Protein AF-A0AAD5Y141-F1 (afdb_monomer_lite)

Foldseek 3Di:
DKDKDKFWPPVCLVVVVQVVCVVVQKFWDDKDWDDPVVPPPDDQDAPVVRHHPPPVVVCVVPVDDTIMIMTMIDGDDPDDDDQPPRSVVVVVVSVVSNVVVVVVLVVVVVPPPPVDDDDQDWDAAPPARDTDNDPVRNVVCCCCCPVVVVVHPPDHPPQDQPDAAPVDRDTHSDPVVSVLCCLQQVDQDDPVVCPPDPPPDDPVVNPPRHPDDPPDDDDDDDDPDPPPQFDWDQQPPPRDTWGPDPCGNVVVVVLVDFQPPDFDAAPQDRPDTDRHPVVNVSVNSVSVVVVVVVVD

Structure (mmCIF, N/CA/C/O backbone):
data_AF-A0AAD5Y141-F1
#
_entry.id   AF-A0AAD5Y141-F1
#
loop_
_atom_site.group_PDB
_atom_site.id
_atom_site.type_symbol
_atom_site.label_atom_id
_atom_site.label_alt_id
_atom_site.label_comp_id
_atom_site.label_asym_id
_atom_site.label_entity_id
_atom_site.label_seq_id
_atom_site.pdbx_PDB_ins_code
_atom_site.Cartn_x
_atom_site.Cartn_y
_atom_site.Cartn_z
_atom_site.occupancy
_atom_site.B_iso_or_equiv
_atom_site.auth_seq_id
_atom_site.auth_comp_id
_atom_site.auth_asym_id
_atom_site.auth_atom_id
_atom_site.pdbx_PDB_model_num
ATOM 1 N N . MET A 1 1 ? -28.742 1.846 21.677 1.00 82.69 1 MET A N 1
ATOM 2 C CA . MET A 1 1 ? -28.894 1.318 20.292 1.00 82.69 1 MET A CA 1
ATOM 3 C C . MET A 1 1 ? -27.818 0.273 20.104 1.00 82.69 1 MET A C 1
ATOM 5 O O . MET A 1 1 ? -26.646 0.624 20.170 1.00 82.69 1 MET A O 1
ATOM 9 N N . ASN A 1 2 ? -28.201 -0.984 19.881 1.00 90.00 2 ASN A N 1
ATOM 10 C CA . ASN A 1 2 ? -27.226 -2.067 19.793 1.00 90.00 2 ASN A CA 1
ATOM 11 C C . ASN A 1 2 ? -26.528 -2.071 18.430 1.00 90.00 2 ASN A C 1
ATOM 13 O O . ASN A 1 2 ? -27.189 -2.075 17.391 1.00 90.00 2 ASN A O 1
ATOM 17 N N . LYS A 1 3 ? -25.194 -2.109 18.436 1.00 92.75 3 LYS A N 1
ATOM 18 C CA . LYS A 1 3 ? -24.380 -2.328 17.236 1.00 92.75 3 LYS A CA 1
ATOM 19 C C . LYS A 1 3 ? -23.761 -3.719 17.273 1.00 92.75 3 LYS A C 1
ATOM 21 O O . LYS A 1 3 ? -23.258 -4.153 18.306 1.00 92.75 3 LYS A O 1
ATOM 26 N N . LEU A 1 4 ? -23.796 -4.409 16.139 1.00 93.25 4 LEU A N 1
ATOM 27 C CA . LEU A 1 4 ? -23.160 -5.711 15.951 1.00 93.25 4 LEU A CA 1
ATOM 28 C C . LEU A 1 4 ? -21.950 -5.556 15.039 1.00 93.25 4 LEU A C 1
ATOM 30 O O . LEU A 1 4 ? -22.010 -4.843 14.038 1.00 93.25 4 LEU A O 1
ATOM 34 N N . MET A 1 5 ? -20.865 -6.245 15.373 1.00 91.94 5 MET A N 1
ATOM 35 C CA . MET A 1 5 ? -19.663 -6.279 14.554 1.00 91.94 5 MET A CA 1
ATOM 36 C C . MET A 1 5 ? -19.094 -7.694 14.483 1.00 91.94 5 MET A C 1
ATOM 38 O O . MET A 1 5 ? -18.926 -8.358 15.502 1.00 91.94 5 MET A O 1
ATOM 42 N N . PHE A 1 6 ? -18.773 -8.135 13.269 1.00 91.81 6 PHE A N 1
ATOM 43 C CA . PHE A 1 6 ? -18.259 -9.470 12.969 1.00 91.81 6 PHE A CA 1
ATOM 44 C C . PHE A 1 6 ? -16.800 -9.350 12.546 1.00 91.81 6 PHE A C 1
ATOM 46 O O . PHE A 1 6 ? -16.497 -8.626 11.598 1.00 91.81 6 PHE A O 1
ATOM 53 N N . LEU A 1 7 ? -15.892 -10.035 13.240 1.00 89.06 7 LEU A N 1
ATOM 54 C CA . LEU A 1 7 ? -14.454 -9.935 12.984 1.00 89.06 7 LEU A CA 1
ATOM 55 C C . LEU A 1 7 ? -13.798 -11.306 12.964 1.00 89.06 7 LEU A C 1
ATOM 57 O O . LEU A 1 7 ? -14.179 -12.201 13.708 1.00 89.06 7 LEU A O 1
ATOM 61 N N . VAL A 1 8 ? -12.762 -11.470 12.145 1.00 88.06 8 VAL A N 1
ATOM 62 C CA . VAL A 1 8 ? -11.900 -12.655 12.229 1.00 88.06 8 VAL A CA 1
ATOM 63 C C . VAL A 1 8 ? -11.089 -12.582 13.527 1.00 88.06 8 VAL A C 1
ATOM 65 O O . VAL A 1 8 ? -10.668 -11.495 13.941 1.00 88.06 8 VAL A O 1
ATOM 68 N N . LYS A 1 9 ? -10.865 -13.723 14.190 1.00 86.62 9 LYS A N 1
ATOM 69 C CA . LYS A 1 9 ? -10.047 -13.799 15.409 1.00 86.62 9 LYS A CA 1
ATOM 70 C C . LYS A 1 9 ? -8.694 -13.097 15.200 1.00 86.62 9 LYS A C 1
ATOM 72 O O . LYS A 1 9 ? -8.082 -13.204 14.139 1.00 86.62 9 LYS A O 1
ATOM 77 N N . GLY A 1 10 ? -8.272 -12.298 16.181 1.00 84.94 10 GLY A N 1
ATOM 78 C CA . GLY A 1 10 ? -7.092 -11.427 16.104 1.00 84.94 10 GLY A CA 1
ATOM 79 C C . GLY A 1 10 ? -7.305 -10.049 15.452 1.00 84.94 10 GLY A C 1
ATOM 80 O O . GLY A 1 10 ? -6.589 -9.110 15.799 1.00 84.94 10 GLY A O 1
ATOM 81 N N . GLN A 1 11 ? -8.302 -9.850 14.574 1.00 86.62 11 GLN A N 1
ATOM 82 C CA . GLN A 1 11 ? -8.575 -8.510 14.012 1.00 86.62 11 GLN A CA 1
ATOM 83 C C . GLN A 1 11 ? -9.056 -7.527 15.077 1.00 86.62 11 GLN A C 1
ATOM 85 O O . GLN A 1 11 ? -8.674 -6.362 15.051 1.00 86.62 11 GLN A O 1
ATOM 90 N N . HIS A 1 12 ? -9.857 -7.999 16.031 1.00 89.69 12 HIS A N 1
ATOM 91 C CA . HIS A 1 12 ? -10.357 -7.175 17.127 1.00 89.69 12 HIS A CA 1
ATOM 92 C C . HIS A 1 12 ? -9.228 -6.631 18.016 1.00 89.69 12 HIS A C 1
ATOM 94 O O . HIS A 1 12 ? -9.298 -5.479 18.439 1.00 89.69 12 HIS A O 1
ATOM 100 N N . VAL A 1 13 ? -8.162 -7.417 18.223 1.00 88.88 13 VAL A N 1
ATOM 101 C CA . VAL A 1 13 ? -6.934 -6.969 18.895 1.00 88.88 13 VAL A CA 1
ATOM 102 C C . VAL A 1 13 ? -6.184 -5.969 18.018 1.00 88.88 13 VAL A C 1
ATOM 104 O O . VAL A 1 13 ? -5.833 -4.885 18.474 1.00 88.88 13 VAL A O 1
ATOM 107 N N . ARG A 1 14 ? -5.972 -6.305 16.737 1.00 82.75 14 ARG A N 1
ATOM 108 C CA . ARG A 1 14 ? -5.228 -5.464 15.785 1.00 82.75 14 ARG A CA 1
ATOM 109 C C . ARG A 1 14 ? -5.855 -4.080 15.597 1.00 82.75 14 ARG A C 1
ATOM 111 O O . ARG A 1 14 ? -5.132 -3.111 15.393 1.00 82.75 14 ARG A O 1
ATOM 118 N N . TRP A 1 15 ? -7.180 -3.998 15.601 1.00 87.44 15 TRP A N 1
ATOM 119 C CA . TRP A 1 15 ? -7.927 -2.749 15.424 1.00 87.44 15 TRP A CA 1
ATOM 120 C C . TRP A 1 15 ? -8.310 -2.083 16.743 1.00 87.44 15 TRP A C 1
ATOM 122 O O . TRP A 1 15 ? -8.951 -1.037 16.726 1.00 87.44 15 TRP A O 1
ATOM 132 N N . ASP A 1 16 ? -7.911 -2.677 17.868 1.00 91.56 16 ASP A N 1
ATOM 133 C CA . ASP A 1 16 ? -8.193 -2.183 19.212 1.00 91.56 16 ASP A CA 1
ATOM 134 C C . ASP A 1 16 ? -9.679 -1.855 19.434 1.00 91.56 16 ASP A C 1
ATOM 136 O O . ASP A 1 16 ? -10.072 -0.806 19.945 1.00 91.56 16 ASP A O 1
ATOM 140 N N . VAL A 1 17 ? -10.523 -2.776 18.977 1.00 91.56 17 VAL A N 1
ATOM 141 C CA . VAL A 1 17 ? -11.967 -2.588 18.808 1.00 91.56 17 VAL A CA 1
ATOM 142 C C . VAL A 1 17 ? -12.667 -2.159 20.086 1.00 91.56 17 VAL A C 1
ATOM 144 O O . VAL A 1 17 ? -13.560 -1.318 20.042 1.00 91.56 17 VAL A O 1
ATOM 147 N N . ILE A 1 18 ? -12.265 -2.733 21.218 1.00 92.50 18 ILE A N 1
ATOM 148 C CA . ILE A 1 18 ? -12.886 -2.439 22.506 1.00 92.50 18 ILE A CA 1
ATOM 149 C C . ILE A 1 18 ? -12.599 -0.994 22.905 1.00 92.50 18 ILE A C 1
ATOM 151 O O . ILE A 1 18 ? -13.530 -0.246 23.179 1.00 92.50 18 ILE A O 1
ATOM 155 N N . ASN A 1 19 ? -11.337 -0.566 22.856 1.00 89.44 19 ASN A N 1
ATOM 156 C CA . ASN A 1 19 ? -10.972 0.804 23.206 1.00 89.44 19 ASN A CA 1
ATOM 157 C C . ASN A 1 19 ? -11.543 1.817 22.208 1.00 89.44 19 ASN A C 1
ATOM 159 O O . ASN A 1 19 ? -11.974 2.890 22.618 1.00 89.44 19 ASN A O 1
ATOM 163 N N . GLN A 1 20 ? -11.584 1.487 20.913 1.00 91.38 20 GLN A N 1
ATOM 164 C CA . GLN A 1 20 ? -12.244 2.325 19.909 1.00 91.38 20 GLN A CA 1
ATOM 165 C C . GLN A 1 20 ? -13.745 2.449 20.180 1.00 91.38 20 GLN A C 1
ATOM 167 O O . GLN A 1 20 ? -14.281 3.551 20.116 1.00 91.38 20 GLN A O 1
ATOM 172 N N . GLY A 1 21 ? -14.419 1.353 20.538 1.00 92.06 21 GLY A N 1
ATOM 173 C CA . GLY A 1 21 ? -15.814 1.379 20.970 1.00 92.06 21 GLY A CA 1
ATOM 174 C C . GLY A 1 21 ? -16.009 2.312 22.163 1.00 92.06 21 GLY A C 1
ATOM 175 O O . GLY A 1 21 ? -16.798 3.249 22.080 1.00 92.06 21 GLY A O 1
ATOM 176 N N . LEU A 1 22 ? -15.217 2.132 23.223 1.00 90.56 22 LEU A N 1
ATOM 177 C CA . LEU A 1 22 ? -15.308 2.945 24.440 1.00 90.56 22 LEU A CA 1
ATOM 178 C C . LEU A 1 22 ? -15.075 4.436 24.170 1.00 90.56 22 LEU A C 1
ATOM 180 O O . LEU A 1 22 ? -15.836 5.261 24.663 1.00 90.56 22 LEU A O 1
ATOM 184 N N . LYS A 1 23 ? -14.093 4.784 23.327 1.00 89.69 23 LYS A N 1
ATOM 185 C CA . LYS A 1 23 ? -13.843 6.170 22.886 1.00 89.69 23 LYS A CA 1
ATOM 186 C C . LYS A 1 23 ? -15.029 6.799 22.153 1.00 89.69 23 LYS A C 1
ATOM 188 O O . LYS A 1 23 ? -15.157 8.016 22.144 1.00 89.69 23 LYS A O 1
ATOM 193 N N . ASN A 1 24 ? -15.875 5.979 21.535 1.00 92.25 24 ASN A N 1
ATOM 194 C CA . ASN A 1 24 ? -17.070 6.402 20.812 1.00 92.25 24 ASN A CA 1
ATOM 195 C C . ASN A 1 24 ? -18.358 6.155 21.618 1.00 92.25 24 ASN A C 1
ATOM 197 O O . ASN A 1 24 ? -19.432 6.053 21.025 1.00 92.25 24 ASN A O 1
ATOM 201 N N . ASN A 1 25 ? -18.264 6.039 22.949 1.00 93.69 25 ASN A N 1
ATOM 202 C CA . ASN A 1 25 ? -19.401 5.802 23.843 1.00 93.69 25 ASN A CA 1
ATOM 203 C C . ASN A 1 25 ? -20.154 4.487 23.556 1.00 93.69 25 ASN A C 1
ATOM 205 O O . ASN A 1 25 ? -21.369 4.390 23.721 1.00 93.69 25 ASN A O 1
ATOM 209 N N . PHE A 1 26 ? -19.425 3.453 23.125 1.00 94.50 26 PHE A N 1
ATOM 210 C CA . PHE A 1 26 ? -19.935 2.099 22.921 1.00 94.50 26 PHE A CA 1
ATOM 211 C C . PHE A 1 26 ? -19.290 1.114 23.901 1.00 94.50 26 PHE A C 1
ATOM 213 O O . PHE A 1 26 ? -18.085 0.866 23.848 1.00 94.50 26 PHE A O 1
ATOM 220 N N . LYS A 1 27 ? -20.093 0.501 24.775 1.00 93.19 27 LYS A N 1
ATOM 221 C CA . LYS A 1 27 ? -19.650 -0.542 25.710 1.00 93.19 27 LYS A CA 1
ATOM 222 C C . LYS A 1 27 ? -19.885 -1.930 25.109 1.00 93.19 27 LYS A C 1
ATOM 224 O O . LYS A 1 27 ? -20.984 -2.185 24.616 1.00 93.19 27 LYS A O 1
ATOM 229 N N . PRO A 1 28 ? -18.900 -2.842 25.119 1.00 93.12 28 PRO A N 1
ATOM 230 C CA . PRO A 1 28 ? -19.126 -4.208 24.667 1.00 93.12 28 PRO A CA 1
ATOM 231 C C . PRO A 1 28 ? -20.012 -4.941 25.684 1.00 93.12 28 PRO A C 1
ATOM 233 O O . PRO A 1 28 ? -19.750 -4.903 26.882 1.00 93.12 28 PRO A O 1
ATOM 236 N N . ILE A 1 29 ? -21.062 -5.596 25.201 1.00 92.31 29 ILE A N 1
ATOM 237 C CA . ILE A 1 29 ? -21.989 -6.404 26.002 1.00 92.31 29 ILE A CA 1
ATOM 238 C C . ILE A 1 29 ? -21.666 -7.888 25.845 1.00 92.31 29 ILE A C 1
ATOM 240 O O . ILE A 1 29 ? -21.776 -8.648 26.793 1.00 92.31 29 ILE A O 1
ATOM 244 N N . ILE A 1 30 ? -21.330 -8.323 24.628 1.00 90.25 30 ILE A N 1
ATOM 245 C CA . ILE A 1 30 ? -21.180 -9.743 24.291 1.00 90.25 30 ILE A CA 1
ATOM 246 C C . ILE A 1 30 ? -19.990 -9.909 23.356 1.00 90.25 30 ILE A C 1
ATOM 248 O O . ILE A 1 30 ? -19.814 -9.115 22.425 1.00 90.25 30 ILE A O 1
ATOM 252 N N . MET A 1 31 ? -19.213 -10.962 23.599 1.00 90.75 31 MET A N 1
ATOM 253 C CA . MET A 1 31 ? -18.177 -11.465 22.707 1.00 90.75 31 MET A CA 1
ATOM 254 C C . MET A 1 31 ? -18.318 -12.984 22.609 1.00 90.75 31 MET A C 1
ATOM 256 O O . MET A 1 31 ? -17.997 -13.709 23.547 1.00 90.75 31 MET A O 1
ATOM 260 N N . GLU A 1 32 ? -18.801 -13.458 21.467 1.00 94.50 32 GLU A N 1
ATOM 261 C CA . GLU A 1 32 ? -19.087 -14.875 21.228 1.00 94.50 32 GLU A CA 1
ATOM 262 C C . GLU A 1 32 ? -18.439 -15.347 19.929 1.00 94.50 32 GLU A C 1
ATOM 264 O O . GLU A 1 32 ? -18.164 -14.553 19.025 1.00 94.50 32 GLU A O 1
ATOM 269 N N . ASN A 1 33 ? -18.218 -16.656 19.807 1.00 92.81 33 ASN A N 1
ATOM 270 C CA . ASN A 1 33 ? -17.849 -17.242 18.524 1.00 92.81 33 ASN A CA 1
ATOM 271 C C . ASN A 1 33 ? -19.012 -17.088 17.539 1.00 92.81 33 ASN A C 1
ATOM 273 O O . ASN A 1 33 ? -20.163 -17.380 17.857 1.00 92.81 33 ASN A O 1
ATOM 277 N N . PHE A 1 34 ? -18.703 -16.649 16.323 1.00 91.88 34 PHE A N 1
ATOM 278 C CA . PHE A 1 34 ? -19.682 -16.573 15.252 1.00 91.88 34 PHE A CA 1
ATOM 279 C C . PHE A 1 34 ? -20.127 -17.984 14.863 1.00 91.88 34 PHE A C 1
ATOM 281 O O . PHE A 1 34 ? -19.322 -18.785 14.385 1.00 91.88 34 PHE A O 1
ATOM 288 N N . MET A 1 35 ? -21.416 -18.263 15.047 1.00 89.81 35 MET A N 1
ATOM 289 C CA . MET A 1 35 ? -22.052 -19.493 14.592 1.00 89.81 35 MET A CA 1
ATOM 290 C C . MET A 1 35 ? -23.061 -19.152 13.497 1.00 89.81 35 MET A C 1
ATOM 292 O O . MET A 1 35 ? -24.016 -18.417 13.731 1.00 89.81 35 MET A O 1
ATOM 296 N N . GLU A 1 36 ? -22.832 -19.668 12.289 1.00 87.44 36 GLU A N 1
ATOM 297 C CA . GLU A 1 36 ? -23.610 -19.336 11.085 1.00 87.44 36 GLU A CA 1
ATOM 298 C C . GLU A 1 36 ? -25.108 -19.654 11.242 1.00 87.44 36 GLU A C 1
ATOM 300 O O . GLU A 1 36 ? -25.960 -18.906 10.770 1.00 87.44 36 GLU A O 1
ATOM 305 N N . ASN A 1 37 ? -25.439 -20.702 12.000 1.00 89.81 37 ASN A N 1
ATOM 306 C CA . ASN A 1 37 ? -26.817 -21.096 12.301 1.00 89.81 37 ASN A CA 1
ATOM 307 C C . ASN A 1 37 ? -27.592 -20.082 13.165 1.00 89.81 37 ASN A C 1
ATOM 309 O O . ASN A 1 37 ? -28.819 -20.105 13.147 1.00 89.81 37 ASN A O 1
ATOM 313 N N . LEU A 1 38 ? -26.911 -19.200 13.908 1.00 89.56 38 LEU A N 1
ATOM 314 C CA . LEU A 1 38 ? -27.555 -18.159 14.719 1.00 89.56 38 LEU A CA 1
ATOM 315 C C . LEU A 1 38 ? -27.902 -16.896 13.917 1.00 89.56 38 LEU A C 1
ATOM 317 O O . LEU A 1 38 ? -28.592 -16.019 14.434 1.00 89.56 38 LEU A O 1
ATOM 321 N N . TYR A 1 39 ? -27.443 -16.794 12.667 1.00 86.75 39 TYR A N 1
ATOM 322 C CA . TYR A 1 39 ? -27.632 -15.618 11.819 1.00 86.75 39 TYR A CA 1
ATOM 323 C C . TYR A 1 39 ? -28.226 -16.026 10.460 1.00 86.75 39 TYR A C 1
ATOM 325 O O . TYR A 1 39 ? -27.544 -15.937 9.435 1.00 86.75 39 TYR A O 1
ATOM 333 N N . PRO A 1 40 ? -29.494 -16.487 10.424 1.00 87.44 40 PRO A N 1
ATOM 334 C CA . PRO A 1 40 ? -30.139 -16.896 9.181 1.00 87.44 40 PRO A CA 1
ATOM 335 C C . PRO A 1 40 ? -30.180 -15.727 8.187 1.00 87.44 40 PRO A C 1
ATOM 337 O O . PRO A 1 40 ? -30.582 -14.617 8.528 1.00 87.44 40 PRO A O 1
ATOM 340 N N . GLY A 1 41 ? -29.736 -15.978 6.954 1.00 84.12 41 GLY A N 1
ATOM 341 C CA . GLY A 1 41 ? -29.619 -14.956 5.907 1.00 84.12 41 GLY A CA 1
ATOM 342 C C . GLY A 1 41 ? -28.306 -14.164 5.922 1.00 84.12 41 GLY A C 1
ATOM 343 O O . GLY A 1 41 ? -28.095 -13.334 5.040 1.00 84.12 41 GLY A O 1
ATOM 344 N N . TYR A 1 42 ? -27.397 -14.418 6.872 1.00 80.44 42 TYR A N 1
ATOM 345 C CA . TYR A 1 42 ? -26.038 -13.891 6.782 1.00 80.44 42 TYR A CA 1
ATOM 346 C C . TYR A 1 42 ? -25.285 -14.576 5.639 1.00 80.44 42 TYR A C 1
ATOM 348 O O . TYR A 1 42 ? -24.775 -15.686 5.769 1.00 80.44 42 TYR A O 1
ATOM 356 N N . GLU A 1 43 ? -25.188 -13.893 4.503 1.00 70.88 43 GLU A N 1
ATOM 357 C CA . GLU A 1 43 ? -24.312 -14.312 3.418 1.00 70.88 43 GLU A CA 1
ATOM 358 C C . GLU A 1 43 ? -22.899 -13.791 3.679 1.00 70.88 43 GLU A C 1
ATOM 360 O O . GLU A 1 43 ? -22.654 -12.581 3.705 1.00 70.88 43 GLU A O 1
ATOM 365 N N . VAL A 1 44 ? -21.934 -14.703 3.841 1.00 69.19 44 VAL A N 1
ATOM 366 C CA . VAL A 1 44 ? -20.514 -14.333 3.892 1.00 69.19 44 VAL A CA 1
ATOM 367 C C . VAL A 1 44 ? -20.178 -13.610 2.592 1.00 69.19 44 VAL A C 1
ATOM 369 O O . VAL A 1 44 ? -20.037 -14.249 1.546 1.00 69.19 44 VAL A O 1
ATOM 372 N N . LYS A 1 45 ? -20.056 -12.277 2.662 1.00 59.88 45 LYS A N 1
ATOM 373 C CA . LYS A 1 45 ? -19.784 -11.422 1.505 1.00 59.88 45 LYS A CA 1
ATOM 374 C C . LYS A 1 45 ? -18.546 -11.956 0.795 1.00 59.88 45 LYS A C 1
ATOM 376 O O . LYS A 1 45 ? -17.425 -11.895 1.304 1.00 59.88 45 LYS A O 1
ATOM 381 N N . ARG A 1 46 ? -18.765 -12.551 -0.372 1.00 51.00 46 ARG A N 1
ATOM 382 C CA . ARG A 1 46 ? -17.696 -13.097 -1.197 1.00 51.00 46 ARG A CA 1
ATOM 383 C C . ARG A 1 46 ? -17.000 -11.932 -1.892 1.00 51.00 46 ARG A C 1
ATOM 385 O O . ARG A 1 46 ? -17.602 -10.883 -2.121 1.00 51.00 46 ARG A O 1
ATOM 392 N N . ASN A 1 47 ? -15.723 -12.086 -2.225 1.00 54.19 47 ASN A N 1
ATOM 393 C CA . ASN A 1 47 ? -15.081 -11.108 -3.102 1.00 54.19 47 ASN A CA 1
ATOM 394 C C . ASN A 1 47 ? -15.837 -11.027 -4.449 1.00 54.19 47 ASN A C 1
ATOM 396 O O . ASN A 1 47 ? -16.664 -11.888 -4.751 1.00 54.19 47 ASN A O 1
ATOM 400 N N . LYS A 1 48 ? -15.526 -10.029 -5.290 1.00 47.59 48 LYS A N 1
ATOM 401 C CA . LYS A 1 48 ? -16.127 -9.835 -6.633 1.00 47.59 48 LYS A CA 1
ATOM 402 C C . LYS A 1 48 ? -16.163 -11.113 -7.503 1.00 47.59 48 LYS A C 1
ATOM 404 O O . LYS A 1 48 ? -16.929 -11.182 -8.453 1.00 47.59 48 LYS A O 1
ATOM 409 N N . TYR A 1 49 ? -15.359 -12.124 -7.169 1.00 59.34 49 TYR A N 1
ATOM 410 C CA . TYR A 1 49 ? -15.242 -13.403 -7.868 1.00 59.34 49 TYR A CA 1
ATOM 411 C C . TYR A 1 49 ? -15.928 -14.581 -7.156 1.00 59.34 49 TYR A C 1
ATOM 413 O O . TYR A 1 49 ? -15.620 -15.732 -7.459 1.00 59.34 49 TYR A O 1
ATOM 421 N N . GLY A 1 50 ? -16.803 -14.339 -6.175 1.00 49.09 50 GLY A N 1
ATOM 422 C CA . GLY A 1 50 ? -17.541 -15.413 -5.509 1.00 49.09 50 GLY A CA 1
ATOM 423 C C . GLY A 1 50 ? -16.660 -16.350 -4.674 1.00 49.09 50 GLY A C 1
ATOM 424 O O . GLY A 1 50 ? -17.068 -17.477 -4.380 1.00 49.09 50 GLY A O 1
ATOM 425 N N . ARG A 1 51 ? -15.459 -15.915 -4.267 1.00 56.41 51 ARG A N 1
ATOM 426 C CA . ARG A 1 51 ? -14.608 -16.655 -3.326 1.00 56.41 51 ARG A CA 1
ATOM 427 C C . ARG A 1 51 ? -14.796 -16.096 -1.919 1.00 56.41 51 ARG A C 1
ATOM 429 O O . ARG A 1 51 ? -14.799 -14.882 -1.715 1.00 56.41 51 ARG A O 1
ATOM 436 N N . SER A 1 52 ? -14.986 -17.004 -0.966 1.00 56.22 52 SER A N 1
ATOM 437 C CA . SER A 1 52 ? -15.080 -16.694 0.461 1.00 56.22 52 SER A CA 1
ATOM 438 C C . SER A 1 52 ? -13.855 -15.897 0.933 1.00 56.22 52 SER A C 1
ATOM 440 O O . SER A 1 52 ? -12.743 -16.117 0.448 1.00 56.22 52 SER A O 1
ATOM 442 N N . PHE A 1 53 ? -14.045 -15.010 1.916 1.00 53.69 53 PHE A N 1
ATOM 443 C CA . PHE A 1 53 ? -12.954 -14.352 2.653 1.00 53.69 53 PHE A CA 1
ATOM 444 C C . PHE A 1 53 ? -12.024 -15.343 3.373 1.00 53.69 53 PHE A C 1
ATOM 446 O O . PHE A 1 53 ? -10.939 -14.958 3.810 1.00 53.69 53 PHE A O 1
ATOM 453 N N . LYS A 1 54 ? -12.399 -16.630 3.433 1.00 57.97 54 LYS A N 1
ATOM 454 C CA . LYS A 1 54 ? -11.495 -17.749 3.712 1.00 57.97 54 LYS A CA 1
ATOM 455 C C . LYS A 1 54 ? -10.488 -17.899 2.562 1.00 57.97 54 LYS A C 1
ATOM 457 O O . LYS A 1 54 ? -10.571 -18.793 1.723 1.00 57.97 54 LYS A O 1
ATOM 462 N N . ASN A 1 55 ? -9.553 -16.956 2.491 1.00 57.12 55 ASN A N 1
ATOM 463 C CA . ASN A 1 55 ? -8.464 -16.937 1.531 1.00 57.12 55 ASN A CA 1
ATOM 464 C C . ASN A 1 55 ? -7.637 -18.217 1.709 1.00 57.12 55 ASN A C 1
ATOM 466 O O . ASN A 1 55 ? -7.065 -18.448 2.773 1.00 57.12 55 ASN A O 1
ATOM 470 N N . THR A 1 56 ? -7.547 -19.039 0.666 1.00 57.62 56 THR A N 1
ATOM 471 C CA . THR A 1 56 ? -6.732 -20.262 0.660 1.00 57.62 56 THR A CA 1
ATOM 472 C C . THR A 1 56 ? -5.268 -19.984 0.995 1.00 57.62 56 THR A C 1
ATOM 474 O O . THR A 1 56 ? -4.612 -20.843 1.569 1.00 57.62 56 THR A O 1
ATOM 477 N N . SER A 1 57 ? -4.751 -18.784 0.707 1.00 57.88 57 SER A N 1
ATOM 478 C CA . SER A 1 57 ? -3.411 -18.372 1.140 1.00 57.88 57 SER A CA 1
ATOM 479 C C . SER A 1 57 ? -3.317 -18.174 2.653 1.00 57.88 57 SER A C 1
ATOM 481 O O . SER A 1 57 ? -2.291 -18.491 3.243 1.00 57.88 57 SER A O 1
ATOM 483 N N . THR A 1 58 ? -4.372 -17.658 3.286 1.00 57.56 58 THR A N 1
ATOM 484 C CA . THR A 1 58 ? -4.418 -17.462 4.739 1.00 57.56 58 THR A CA 1
ATOM 485 C C . THR A 1 58 ? -4.615 -18.797 5.450 1.00 57.56 58 THR A C 1
ATOM 487 O O . THR A 1 58 ? -3.938 -19.035 6.438 1.00 57.56 58 THR A O 1
ATOM 490 N N . ILE A 1 59 ? -5.426 -19.703 4.889 1.00 61.22 59 ILE A N 1
ATOM 491 C CA . ILE A 1 59 ? -5.564 -21.091 5.369 1.00 61.22 59 ILE A CA 1
ATOM 492 C C . ILE A 1 59 ? -4.245 -21.868 5.230 1.00 61.22 59 ILE A C 1
ATOM 494 O O . ILE A 1 59 ? -3.889 -22.649 6.098 1.00 61.22 59 ILE A O 1
ATOM 498 N N . LYS A 1 60 ? -3.483 -21.662 4.147 1.00 66.00 60 LYS A N 1
ATOM 499 C CA . LYS A 1 60 ? -2.176 -22.323 3.984 1.00 66.00 60 LYS A CA 1
ATOM 500 C C . LYS A 1 60 ? -1.140 -21.844 5.002 1.00 66.00 60 LYS A C 1
ATOM 502 O O . LYS A 1 60 ? -0.317 -22.639 5.438 1.00 66.00 60 LYS A O 1
ATOM 507 N N . ASN A 1 61 ? -1.175 -20.561 5.360 1.00 57.97 61 ASN A N 1
ATOM 508 C CA . ASN A 1 61 ? -0.206 -19.973 6.286 1.00 57.97 61 ASN A CA 1
ATOM 509 C C . ASN A 1 61 ? -0.609 -20.153 7.756 1.00 57.97 61 ASN A C 1
ATOM 511 O O . ASN A 1 61 ? 0.256 -20.283 8.616 1.00 57.97 61 ASN A O 1
ATOM 515 N N . HIS A 1 62 ? -1.908 -20.175 8.049 1.00 64.12 62 HIS A N 1
ATOM 516 C CA . HIS A 1 62 ? -2.441 -20.486 9.365 1.00 64.12 62 HIS A CA 1
ATOM 517 C C . HIS A 1 62 ? -2.999 -21.903 9.324 1.00 64.12 62 HIS A C 1
ATOM 519 O O . HIS A 1 62 ? -4.111 -22.114 8.863 1.00 64.12 62 HIS A O 1
ATOM 525 N N . GLN A 1 63 ? -2.242 -22.870 9.844 1.00 66.69 63 GLN A N 1
ATOM 526 C CA . GLN A 1 63 ? -2.666 -24.276 9.954 1.00 66.69 63 GLN A CA 1
ATOM 527 C C . GLN A 1 63 ? -3.946 -24.480 10.796 1.00 66.69 63 GLN A C 1
ATOM 529 O O . GLN A 1 63 ? -4.447 -25.595 10.888 1.00 66.69 63 GLN A O 1
ATOM 534 N N . ASN A 1 64 ? -4.481 -23.412 11.395 1.00 70.81 64 ASN A N 1
ATOM 535 C CA . ASN A 1 64 ? -5.672 -23.420 12.229 1.00 70.81 64 ASN A CA 1
ATOM 536 C C . ASN A 1 64 ? -6.857 -22.792 11.488 1.00 70.81 64 ASN A C 1
ATOM 538 O O . ASN A 1 64 ? -6.700 -21.805 10.764 1.00 70.81 64 ASN A O 1
ATOM 542 N N . ASP A 1 65 ? -8.052 -23.338 11.718 1.00 75.06 65 ASP A N 1
ATOM 543 C CA . ASP A 1 65 ? -9.294 -22.785 11.179 1.00 75.06 65 ASP A CA 1
ATOM 544 C C . ASP A 1 65 ? -9.496 -21.338 11.665 1.00 75.06 65 ASP A C 1
ATOM 546 O O . ASP A 1 65 ? -9.284 -21.009 12.837 1.00 75.06 65 ASP A O 1
ATOM 550 N N . MET A 1 66 ? -9.872 -20.448 10.746 1.00 77.19 66 MET A N 1
ATOM 551 C CA . MET A 1 66 ? -10.078 -19.033 11.051 1.00 77.19 66 MET A CA 1
ATOM 552 C C . MET A 1 66 ? -11.455 -18.854 11.681 1.00 77.19 66 MET A C 1
ATOM 554 O O . MET A 1 66 ? -12.441 -18.637 10.971 1.00 77.19 66 MET A O 1
ATOM 558 N N . SER A 1 67 ? -11.528 -18.931 13.009 1.00 87.44 67 SER A N 1
ATOM 559 C CA . SER A 1 67 ? -12.759 -18.597 13.720 1.00 87.44 67 SER A CA 1
ATOM 560 C C . SER A 1 67 ? -13.054 -17.094 13.640 1.00 87.44 67 SER A C 1
ATOM 562 O O . SER A 1 67 ? -12.156 -16.245 13.598 1.00 87.44 67 SER A O 1
ATOM 564 N N . SER A 1 68 ? -14.340 -16.758 13.589 1.00 90.25 68 SER A N 1
ATOM 565 C CA . SER A 1 68 ? -14.832 -15.383 13.659 1.00 90.25 68 SER A CA 1
ATOM 566 C C . SER A 1 68 ? -15.494 -15.143 15.012 1.00 90.25 68 SER A C 1
ATOM 568 O O . SER A 1 68 ? -16.045 -16.063 15.609 1.00 90.25 68 SER A O 1
ATOM 570 N N . LEU A 1 69 ? -15.432 -13.907 15.490 1.00 92.44 69 LEU A N 1
ATOM 571 C CA . LEU A 1 69 ? -16.051 -13.437 16.722 1.00 92.44 69 LEU A CA 1
ATOM 572 C C . LEU A 1 69 ? -17.147 -12.426 16.384 1.00 92.44 69 LEU A C 1
ATOM 574 O O . LEU A 1 69 ? -17.002 -11.628 15.452 1.00 92.44 69 LEU A O 1
ATOM 578 N N . VAL A 1 70 ? -18.223 -12.448 17.164 1.00 94.75 70 VAL A N 1
ATOM 579 C CA . VAL A 1 70 ? -19.279 -11.436 17.148 1.00 94.75 70 VAL A CA 1
ATOM 580 C C . VAL A 1 70 ? -19.142 -10.575 18.386 1.00 94.75 70 VAL A C 1
ATOM 582 O O . VAL A 1 70 ? -19.152 -11.082 19.504 1.00 94.75 70 VAL A O 1
ATOM 585 N N . PHE A 1 71 ? -19.054 -9.268 18.172 1.00 94.25 71 PHE A N 1
ATOM 586 C CA . PHE A 1 71 ? -19.098 -8.264 19.220 1.00 94.25 71 PHE A CA 1
ATOM 587 C C . PHE A 1 71 ? -20.448 -7.554 19.183 1.00 94.25 71 PHE A C 1
ATOM 589 O O . PHE A 1 71 ? -20.863 -7.052 18.134 1.00 94.25 71 PHE A O 1
ATOM 596 N N . ARG A 1 72 ? -21.120 -7.479 20.332 1.00 95.50 72 ARG A N 1
ATOM 597 C CA . ARG A 1 72 ? -22.298 -6.626 20.527 1.00 95.50 72 ARG A CA 1
ATOM 598 C C . ARG A 1 72 ? -21.906 -5.439 21.385 1.00 95.50 72 ARG A C 1
ATOM 600 O O . ARG A 1 72 ? -21.353 -5.637 22.461 1.00 95.50 72 ARG A O 1
ATOM 607 N N . PHE A 1 73 ? -22.226 -4.237 20.932 1.00 95.62 73 PHE A N 1
ATOM 608 C CA . PHE A 1 73 ? -22.009 -3.004 21.673 1.00 95.62 73 PHE A CA 1
ATOM 609 C C . PHE A 1 73 ? -23.336 -2.342 22.006 1.00 95.62 73 PHE A C 1
ATOM 611 O O . PHE A 1 73 ? -24.207 -2.279 21.136 1.00 95.62 73 PHE A O 1
ATOM 618 N N . ASP A 1 74 ? -23.454 -1.801 23.215 1.00 95.31 74 ASP A N 1
ATOM 619 C CA . ASP A 1 74 ? -24.491 -0.824 23.537 1.00 95.31 74 ASP A CA 1
ATOM 620 C C . ASP A 1 74 ? -23.903 0.574 23.558 1.00 95.31 74 ASP A C 1
ATOM 622 O O . ASP A 1 74 ? -22.733 0.764 23.890 1.00 95.31 74 ASP A O 1
ATOM 626 N N . TRP A 1 75 ? -24.741 1.552 23.260 1.00 94.75 75 TRP A N 1
ATOM 627 C CA . TRP A 1 75 ? -24.397 2.946 23.479 1.00 94.75 75 TRP A CA 1
ATOM 628 C C . TRP A 1 75 ? -24.603 3.310 24.955 1.00 94.75 75 TRP A C 1
ATOM 630 O O . TRP A 1 75 ? -25.525 2.796 25.590 1.00 94.75 75 TRP A O 1
ATOM 640 N N . PHE A 1 76 ? -23.763 4.182 25.505 1.00 91.94 76 PHE A N 1
ATOM 641 C CA . PHE A 1 76 ? -23.937 4.721 26.854 1.00 91.94 76 PHE A CA 1
ATOM 642 C C . PHE A 1 76 ? -23.659 6.227 26.888 1.00 91.94 76 PHE A C 1
ATOM 644 O O . PHE A 1 76 ? -22.880 6.733 26.089 1.00 91.94 76 PHE A O 1
ATOM 651 N N . GLU A 1 77 ? -24.284 6.938 27.823 1.00 91.19 77 GLU A N 1
ATOM 652 C CA . GLU A 1 77 ? -24.064 8.371 28.041 1.00 91.19 77 GLU A CA 1
ATOM 653 C C . GLU A 1 77 ? -22.967 8.564 29.102 1.00 91.19 77 GLU A C 1
ATOM 655 O O . GLU A 1 77 ? -22.900 7.817 30.080 1.00 91.19 77 GLU A O 1
ATOM 660 N N . SER A 1 78 ? -22.028 9.484 28.870 1.00 77.19 78 SER A N 1
ATOM 661 C CA . SER A 1 78 ? -20.657 9.392 29.400 1.00 77.19 78 SER A CA 1
ATOM 662 C C . SER A 1 78 ? -20.455 9.736 30.882 1.00 77.19 78 SER A C 1
ATOM 664 O O . SER A 1 78 ? -19.307 9.858 31.301 1.00 77.19 78 SER A O 1
ATOM 666 N N . GLU A 1 79 ? -21.497 9.913 31.693 1.00 74.00 79 GLU A N 1
ATOM 667 C CA . GLU A 1 79 ? -21.315 10.537 33.014 1.00 74.00 79 GLU A CA 1
ATOM 668 C C . GLU A 1 79 ? -21.037 9.567 34.168 1.00 74.00 79 GLU A C 1
ATOM 670 O O . GLU A 1 79 ? -20.406 9.972 35.137 1.00 74.00 79 GLU A O 1
ATOM 675 N N . GLN A 1 80 ? -21.388 8.283 34.061 1.00 68.62 80 GLN A N 1
ATOM 676 C CA . GLN A 1 80 ? -21.015 7.256 35.048 1.00 68.62 80 GLN A CA 1
ATOM 677 C C . GLN A 1 80 ? -21.285 5.867 34.464 1.00 68.62 80 GLN A C 1
ATOM 679 O O . GLN A 1 80 ? -22.376 5.313 34.581 1.00 68.62 80 GLN A O 1
ATOM 684 N N . CYS A 1 81 ? -20.293 5.298 33.781 1.00 58.97 81 CYS A N 1
ATOM 685 C CA . CYS A 1 81 ? -20.408 3.937 33.271 1.00 58.97 81 CYS A CA 1
ATOM 686 C C . CYS A 1 81 ? -19.802 2.981 34.298 1.00 58.97 81 CYS A C 1
ATOM 688 O O . CYS A 1 81 ? -18.582 2.822 34.357 1.00 58.97 81 CYS A O 1
ATOM 690 N N . ASP A 1 82 ? -20.655 2.361 35.116 1.00 79.00 82 ASP A N 1
ATOM 691 C CA . ASP A 1 82 ? -20.245 1.178 35.862 1.00 79.00 82 ASP A CA 1
ATOM 692 C C . ASP A 1 82 ? -19.974 0.057 34.851 1.00 79.00 82 ASP A C 1
ATOM 694 O O . ASP A 1 82 ? -20.847 -0.368 34.078 1.00 79.00 82 ASP A O 1
ATOM 698 N N . PHE A 1 83 ? -18.714 -0.359 34.783 1.00 80.69 83 PHE A N 1
ATOM 699 C CA . PHE A 1 83 ? -18.295 -1.423 33.895 1.00 80.69 83 PHE A CA 1
ATOM 700 C C . PHE A 1 83 ? -18.804 -2.737 34.461 1.00 80.69 83 PHE A C 1
ATOM 702 O O . PHE A 1 83 ? -18.171 -3.318 35.342 1.00 80.69 83 PHE A O 1
ATOM 709 N N . SER A 1 84 ? -19.918 -3.213 33.895 1.00 81.75 84 SER A N 1
ATOM 710 C CA . SER A 1 84 ? -20.462 -4.532 34.209 1.00 81.75 84 SER A CA 1
ATOM 711 C C . SER A 1 84 ? -19.363 -5.598 34.189 1.00 81.75 84 SER A C 1
ATOM 713 O O . SER A 1 84 ? -18.426 -5.521 33.386 1.00 81.75 84 SER A O 1
ATOM 715 N N . GLU A 1 85 ? -19.503 -6.611 35.042 1.00 87.06 85 GLU A N 1
ATOM 716 C CA . GLU A 1 85 ? -18.588 -7.756 35.134 1.00 87.06 85 GLU A CA 1
ATOM 717 C C . GLU A 1 85 ? -18.273 -8.357 33.751 1.00 87.06 85 GLU A C 1
ATOM 719 O O . GLU A 1 85 ? -17.121 -8.661 33.435 1.00 87.06 85 GLU A O 1
ATOM 724 N N . VAL A 1 86 ? -19.276 -8.394 32.866 1.00 83.31 86 VAL A N 1
ATOM 725 C CA . VAL A 1 86 ? -19.147 -8.864 31.481 1.00 83.31 86 VAL A CA 1
ATOM 726 C C . VAL A 1 86 ? -18.165 -8.012 30.672 1.00 83.31 86 VAL A C 1
ATOM 728 O O . VAL A 1 86 ? -17.311 -8.543 29.962 1.00 83.31 86 VAL A O 1
ATOM 731 N N . THR A 1 87 ? -18.218 -6.685 30.801 1.00 86.31 87 THR A N 1
ATOM 732 C CA . THR A 1 87 ? -17.281 -5.793 30.107 1.00 86.31 87 THR A CA 1
ATOM 733 C C . THR A 1 87 ? -15.848 -6.024 30.577 1.00 86.31 87 THR A C 1
ATOM 735 O O . THR A 1 87 ? -14.925 -6.055 29.760 1.00 86.31 87 THR A O 1
ATOM 738 N N . GLN A 1 88 ? -15.651 -6.222 31.882 1.00 89.62 88 GLN A N 1
ATOM 739 C CA . GLN A 1 88 ? -14.329 -6.495 32.448 1.00 89.62 88 GLN A CA 1
ATOM 740 C C . GLN A 1 88 ? -13.782 -7.844 31.967 1.00 89.62 88 GLN A C 1
ATOM 742 O O . GLN A 1 88 ? -12.601 -7.936 31.623 1.00 89.62 88 GLN A O 1
ATOM 747 N N . GLN A 1 89 ? -14.643 -8.859 31.860 1.00 90.12 89 GLN A N 1
ATOM 748 C CA . GLN A 1 89 ? -14.299 -10.170 31.312 1.00 90.12 89 GLN A CA 1
ATOM 749 C C . GLN A 1 89 ? -13.901 -10.099 29.828 1.00 90.12 89 GLN A C 1
ATOM 751 O O . GLN A 1 89 ? -12.925 -10.722 29.411 1.00 90.12 89 GLN A O 1
ATOM 756 N N . ILE A 1 90 ? -14.606 -9.303 29.018 1.00 88.19 90 ILE A N 1
ATOM 757 C CA . ILE A 1 90 ? -14.245 -9.100 27.606 1.00 88.19 90 ILE A CA 1
ATOM 758 C C . ILE A 1 90 ? -12.897 -8.374 27.500 1.00 88.19 90 ILE A C 1
ATOM 760 O O . ILE A 1 90 ? -12.032 -8.773 26.719 1.00 88.19 90 ILE A O 1
ATOM 764 N N . ILE A 1 91 ? -12.678 -7.331 28.306 1.00 88.31 91 ILE A N 1
ATOM 765 C CA . ILE A 1 91 ? -11.411 -6.589 28.320 1.00 88.31 91 ILE A CA 1
ATOM 766 C C . ILE A 1 91 ? -10.246 -7.498 28.732 1.00 88.31 91 ILE A C 1
ATOM 768 O O . ILE A 1 91 ? -9.174 -7.428 28.125 1.00 88.31 91 ILE A O 1
ATOM 772 N N . SER A 1 92 ? -10.427 -8.345 29.748 1.00 91.19 92 SER A N 1
ATOM 773 C CA . SER A 1 92 ? -9.380 -9.260 30.209 1.00 91.19 92 SER A CA 1
ATOM 774 C C . SER A 1 92 ? -9.044 -10.316 29.152 1.00 91.19 92 SER A C 1
ATOM 776 O O . SER A 1 92 ? -7.862 -10.521 28.872 1.00 91.19 92 SER A O 1
ATOM 778 N N . TYR A 1 93 ? -10.050 -10.886 28.482 1.00 90.75 93 TYR A N 1
ATOM 779 C CA . TYR A 1 93 ? -9.852 -11.807 27.359 1.00 90.75 93 TYR A CA 1
ATOM 780 C C . TYR A 1 93 ? -9.025 -11.173 26.231 1.00 90.75 93 TYR A C 1
ATOM 782 O O . TYR A 1 93 ? -8.029 -11.744 25.787 1.00 90.75 93 TYR A O 1
ATOM 790 N N . VAL A 1 94 ? -9.391 -9.961 25.794 1.00 87.06 94 VAL A N 1
ATOM 791 C CA . VAL A 1 94 ? -8.689 -9.260 24.703 1.00 87.06 94 VAL A CA 1
ATOM 792 C C . VAL A 1 94 ? -7.243 -8.927 25.088 1.00 87.06 94 VAL A C 1
ATOM 794 O O . VAL A 1 94 ? -6.341 -9.028 24.253 1.00 87.06 94 VAL A O 1
ATOM 797 N N . LYS A 1 95 ? -6.991 -8.570 26.355 1.00 89.62 95 LYS A N 1
ATOM 798 C CA . LYS A 1 95 ? -5.629 -8.349 26.868 1.00 89.62 95 LYS A CA 1
ATOM 799 C C . LYS A 1 95 ? -4.787 -9.624 26.821 1.00 89.62 95 LYS A C 1
ATOM 801 O O . LYS A 1 95 ? -3.609 -9.544 26.480 1.00 89.62 95 LYS A O 1
ATOM 806 N N . GLU A 1 96 ? -5.366 -10.776 27.140 1.00 90.88 96 GLU A N 1
ATOM 807 C CA . GLU A 1 96 ? -4.651 -12.052 27.107 1.00 90.88 96 GLU A CA 1
ATOM 808 C C . GLU A 1 96 ? -4.358 -12.505 25.668 1.00 90.88 96 GLU A C 1
ATOM 810 O O . GLU A 1 96 ? -3.222 -12.867 25.361 1.00 90.88 96 GLU A O 1
ATOM 815 N N . GLU A 1 97 ? -5.316 -12.365 24.742 1.00 86.62 97 GLU A N 1
ATOM 816 C CA . GLU A 1 97 ? -5.054 -12.614 23.315 1.00 86.62 97 GLU A CA 1
ATOM 817 C C . GLU A 1 97 ? -3.936 -11.725 22.766 1.00 86.62 97 GLU A C 1
ATOM 819 O O . GLU A 1 97 ? -3.092 -12.193 21.997 1.00 86.62 97 GLU A O 1
ATOM 824 N N . LYS A 1 98 ? -3.895 -10.453 23.179 1.00 87.38 98 LYS A N 1
ATOM 825 C CA . LYS A 1 98 ? -2.824 -9.536 22.785 1.00 87.38 98 LYS A CA 1
ATOM 826 C C . LYS A 1 98 ? -1.454 -10.034 23.243 1.00 87.38 98 LYS A C 1
ATOM 828 O O . LYS A 1 98 ? -0.530 -10.051 22.438 1.00 87.38 98 LYS A O 1
ATOM 833 N N . LYS A 1 99 ? -1.328 -10.511 24.486 1.00 89.19 99 LYS A N 1
ATOM 834 C CA . LYS A 1 99 ? -0.068 -11.095 24.977 1.00 89.19 99 LYS A CA 1
ATOM 835 C C . LYS A 1 99 ? 0.354 -12.320 24.167 1.00 89.19 99 LYS A C 1
ATOM 837 O O . LYS A 1 99 ? 1.531 -12.445 23.845 1.00 89.19 99 LYS A O 1
ATOM 842 N N . ILE A 1 100 ? -0.585 -13.202 23.812 1.00 85.06 100 ILE A N 1
ATOM 843 C CA . ILE A 1 100 ? -0.299 -14.391 22.988 1.00 85.06 100 ILE A CA 1
ATOM 844 C C . ILE A 1 100 ? 0.192 -13.972 21.595 1.00 85.06 100 ILE A C 1
ATOM 846 O O . ILE A 1 100 ? 1.172 -14.524 21.086 1.00 85.06 100 ILE A O 1
ATOM 850 N N . LEU A 1 101 ? -0.458 -12.975 20.988 1.00 81.06 101 LEU A N 1
ATOM 851 C CA . LEU A 1 101 ? -0.057 -12.419 19.695 1.00 81.06 101 LEU A CA 1
ATOM 852 C C . LEU A 1 101 ? 1.341 -11.794 19.761 1.00 81.06 101 LEU A C 1
ATOM 854 O O . LEU A 1 101 ? 2.180 -12.108 18.917 1.00 81.06 101 LEU A O 1
ATOM 858 N N . ASP A 1 102 ? 1.617 -10.978 20.777 1.00 81.38 102 ASP A N 1
ATOM 859 C CA . ASP A 1 102 ? 2.914 -10.324 20.966 1.00 81.38 102 ASP A CA 1
ATOM 860 C C . ASP A 1 102 ? 4.031 -11.351 21.232 1.00 81.38 102 ASP A C 1
ATOM 862 O O . ASP A 1 102 ? 5.109 -11.269 20.635 1.00 81.38 102 ASP A O 1
ATOM 866 N N . ALA A 1 103 ? 3.763 -12.379 22.044 1.00 82.81 103 ALA A N 1
ATOM 867 C CA . ALA A 1 103 ? 4.694 -13.479 22.298 1.00 82.81 103 ALA A CA 1
ATOM 868 C C . ALA A 1 103 ? 5.012 -14.273 21.019 1.00 82.81 103 ALA A C 1
ATOM 870 O O . ALA A 1 103 ? 6.175 -14.571 20.738 1.00 82.81 103 ALA A O 1
ATOM 871 N N . THR A 1 104 ? 3.995 -14.563 20.201 1.00 77.12 104 THR A N 1
ATOM 872 C CA . THR A 1 104 ? 4.166 -15.274 18.923 1.00 77.12 104 THR A CA 1
ATOM 873 C C . THR A 1 104 ? 4.947 -14.427 17.915 1.00 77.12 104 THR A C 1
ATOM 875 O O . THR A 1 104 ? 5.851 -14.925 17.242 1.00 77.12 104 THR A O 1
ATOM 878 N N . SER A 1 105 ? 4.650 -13.126 17.845 1.00 72.00 105 SER A N 1
ATOM 879 C CA . SER A 1 105 ? 5.311 -12.181 16.939 1.00 72.00 105 SER A CA 1
ATOM 880 C C . SER A 1 105 ? 6.799 -12.026 17.273 1.00 72.00 105 SER A C 1
ATOM 882 O O . SER A 1 105 ? 7.648 -12.051 16.381 1.00 72.00 105 SER A O 1
ATOM 884 N N . ASN A 1 106 ? 7.148 -11.979 18.561 1.00 65.38 106 ASN A N 1
ATOM 885 C CA . ASN A 1 106 ? 8.542 -11.927 19.004 1.00 65.38 106 ASN A CA 1
ATOM 886 C C . ASN A 1 106 ? 9.319 -13.215 18.689 1.00 65.38 106 ASN A C 1
ATOM 888 O O . ASN A 1 106 ? 10.509 -13.143 18.383 1.00 65.38 106 ASN A O 1
ATOM 892 N N . ASN A 1 107 ? 8.657 -14.375 18.663 1.00 57.84 107 ASN A N 1
ATOM 893 C CA . ASN A 1 107 ? 9.319 -15.642 18.347 1.00 57.84 107 ASN A CA 1
ATOM 894 C C . ASN A 1 107 ? 9.716 -15.745 16.860 1.00 57.84 107 ASN A C 1
ATOM 896 O O . ASN A 1 107 ? 10.755 -16.305 16.519 1.00 57.84 107 ASN A O 1
ATOM 900 N N . THR A 1 108 ? 8.957 -15.108 15.961 1.00 54.97 108 THR A N 1
ATOM 901 C CA . THR A 1 108 ? 9.310 -15.060 14.527 1.00 54.97 108 THR A CA 1
ATOM 902 C C . THR A 1 108 ? 10.530 -14.187 14.212 1.00 54.97 108 THR A C 1
ATOM 904 O O . THR A 1 108 ? 11.118 -14.325 13.141 1.00 54.97 108 THR A O 1
ATOM 907 N N . ARG A 1 109 ? 10.966 -13.321 15.140 1.00 50.12 109 ARG A N 1
ATOM 908 C CA . ARG A 1 109 ? 12.126 -12.431 14.943 1.00 50.12 109 ARG A CA 1
ATOM 909 C C . ARG A 1 109 ? 13.475 -13.096 15.221 1.00 50.12 109 ARG A C 1
ATOM 911 O O . ARG A 1 109 ? 14.482 -12.614 14.714 1.00 50.12 109 ARG A O 1
ATOM 918 N N . ASN A 1 110 ? 13.495 -14.220 15.940 1.00 46.31 110 ASN A N 1
ATOM 919 C CA . ASN A 1 110 ? 14.716 -14.993 16.198 1.00 46.31 110 ASN A CA 1
ATOM 920 C C . ASN A 1 110 ? 14.995 -16.079 15.143 1.00 46.31 110 ASN A C 1
ATOM 922 O O . ASN A 1 110 ? 16.013 -16.759 15.221 1.00 46.31 110 ASN A O 1
ATOM 926 N N . LEU A 1 111 ? 14.167 -16.187 14.096 1.00 48.91 111 LEU A N 1
ATOM 927 C CA . LEU A 1 111 ? 14.448 -16.995 12.899 1.00 48.91 111 LEU A CA 1
ATOM 928 C C . LEU A 1 111 ? 15.271 -16.224 11.841 1.00 48.91 111 LEU A C 1
ATOM 930 O O . LEU A 1 111 ? 15.125 -16.426 10.637 1.00 48.91 111 LEU A O 1
ATOM 934 N N . ALA A 1 112 ? 16.146 -15.316 12.281 1.00 47.44 112 ALA A N 1
ATOM 935 C CA . ALA A 1 112 ? 17.120 -14.653 11.414 1.00 47.44 112 ALA A CA 1
ATOM 936 C C . ALA A 1 112 ? 18.381 -15.50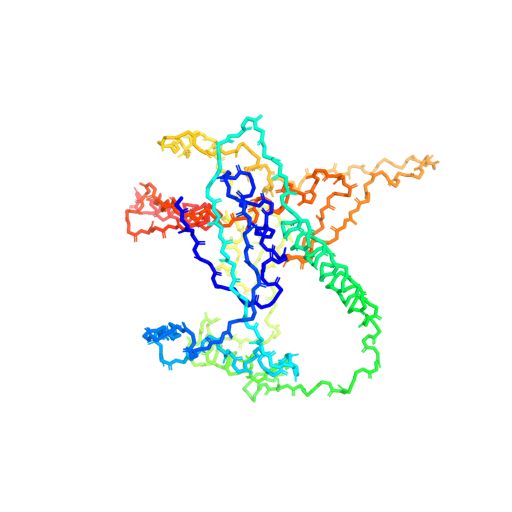2 11.168 1.00 47.44 112 ALA A C 1
ATOM 938 O O . ALA A 1 112 ? 19.275 -15.055 10.451 1.00 47.44 112 ALA A O 1
ATOM 939 N N . ASP A 1 113 ? 18.449 -16.733 11.685 1.00 49.47 113 ASP A N 1
ATOM 940 C CA . ASP A 1 113 ? 19.446 -17.704 11.239 1.00 49.47 113 ASP A CA 1
ATOM 941 C C . ASP A 1 113 ? 18.985 -18.359 9.924 1.00 49.47 113 ASP A C 1
ATOM 943 O O . ASP A 1 113 ? 18.530 -19.502 9.863 1.00 49.47 113 ASP A O 1
ATOM 947 N N . LYS A 1 114 ? 19.074 -17.583 8.836 1.00 54.19 114 LYS A N 1
ATOM 948 C CA . LYS A 1 114 ? 18.782 -18.020 7.457 1.00 54.19 114 LYS A CA 1
ATOM 949 C C . LYS A 1 114 ? 19.725 -19.123 6.954 1.00 54.19 114 LYS A C 1
ATOM 951 O O . LYS A 1 114 ? 19.591 -19.547 5.810 1.00 54.19 114 LYS A O 1
ATOM 956 N N . SER A 1 115 ? 20.674 -19.588 7.766 1.00 56.75 115 SER A N 1
ATOM 957 C CA . SER A 1 115 ? 21.689 -20.555 7.346 1.00 56.75 115 SER A CA 1
ATOM 958 C C . SER A 1 115 ? 21.197 -22.009 7.284 1.00 56.75 115 SER A C 1
ATOM 960 O O . SER A 1 115 ? 21.916 -22.855 6.757 1.00 56.75 115 SER A O 1
ATOM 962 N N . LYS A 1 116 ? 19.986 -22.323 7.778 1.00 55.75 116 LYS A N 1
ATOM 963 C CA . LYS A 1 116 ? 19.488 -23.715 7.872 1.00 55.75 116 LYS A CA 1
ATOM 964 C C . LYS A 1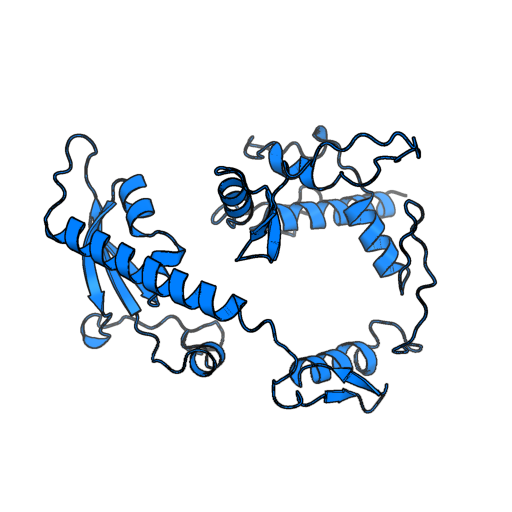 116 ? 18.106 -23.980 7.271 1.00 55.75 116 LYS A C 1
ATOM 966 O O . LYS A 1 116 ? 17.558 -25.061 7.484 1.00 55.75 116 LYS A O 1
ATOM 971 N N . LEU A 1 117 ? 17.526 -23.041 6.522 1.00 57.97 117 LEU A N 1
ATOM 972 C CA . LEU A 1 117 ? 16.295 -23.350 5.792 1.00 57.97 117 LEU A CA 1
ATOM 973 C C . LEU A 1 117 ? 16.614 -24.261 4.592 1.00 57.97 117 LEU A C 1
ATOM 975 O O . LEU A 1 117 ? 17.647 -24.064 3.947 1.00 57.97 117 LEU A O 1
ATOM 979 N N . PRO A 1 118 ? 15.761 -25.264 4.300 1.00 65.56 118 PRO A N 1
ATOM 980 C CA . PRO A 1 118 ? 15.902 -26.114 3.122 1.00 65.56 118 PRO A CA 1
ATOM 981 C C . PRO A 1 118 ? 16.096 -25.237 1.890 1.00 65.56 118 PRO A C 1
ATOM 983 O O . PRO A 1 118 ? 15.347 -24.275 1.731 1.00 65.56 118 PRO A O 1
ATOM 986 N N . VAL A 1 119 ? 17.106 -25.559 1.074 1.00 65.38 119 VAL A N 1
ATOM 987 C CA . VAL A 1 119 ? 17.483 -24.844 -0.155 1.00 65.38 119 VAL A CA 1
ATOM 988 C C . VAL A 1 119 ? 16.219 -24.368 -0.870 1.00 65.38 119 VAL A C 1
ATOM 990 O O . VAL A 1 119 ? 15.482 -25.178 -1.434 1.00 65.38 119 VAL A O 1
ATOM 993 N N . GLU A 1 120 ? 15.930 -23.066 -0.772 1.00 76.56 120 GLU A N 1
ATOM 994 C CA . GLU A 1 120 ? 14.742 -22.484 -1.387 1.00 76.56 120 GLU A CA 1
ATOM 995 C C . GLU A 1 120 ? 14.805 -22.788 -2.881 1.00 76.56 120 GLU A C 1
ATOM 997 O O . GLU A 1 120 ? 15.798 -22.493 -3.549 1.00 76.56 120 GLU A O 1
ATOM 1002 N N . GLN A 1 121 ? 13.761 -23.429 -3.402 1.00 81.69 121 GLN A N 1
ATOM 1003 C CA . GLN A 1 121 ? 13.684 -23.774 -4.811 1.00 81.69 121 GLN A CA 1
ATOM 1004 C C . GLN A 1 121 ? 13.771 -22.485 -5.640 1.00 81.69 121 GLN A C 1
ATOM 1006 O O . GLN A 1 121 ? 12.869 -21.647 -5.612 1.00 81.69 121 GLN A O 1
ATOM 1011 N N . VAL A 1 122 ? 14.884 -22.309 -6.353 1.00 93.19 122 VAL A N 1
ATOM 1012 C CA . VAL A 1 122 ? 15.111 -21.138 -7.201 1.00 93.19 122 VAL A CA 1
ATOM 1013 C C . VAL A 1 122 ? 14.397 -21.361 -8.529 1.00 93.19 122 VAL A C 1
ATOM 1015 O O . VAL A 1 122 ? 14.637 -22.350 -9.217 1.00 93.19 122 VAL A O 1
ATOM 1018 N N . PHE A 1 123 ? 13.525 -20.430 -8.907 1.00 96.69 123 PHE A N 1
ATOM 1019 C CA . PHE A 1 123 ? 12.836 -20.453 -10.194 1.00 96.69 123 PHE A CA 1
ATOM 1020 C C . PHE A 1 123 ? 13.646 -19.630 -11.191 1.00 96.69 123 PHE A C 1
ATOM 1022 O O . PHE A 1 123 ? 13.798 -18.423 -11.009 1.00 96.69 123 PHE A O 1
ATOM 1029 N N . ILE A 1 124 ? 14.183 -20.260 -12.231 1.00 97.00 124 ILE A N 1
ATOM 1030 C CA . ILE A 1 124 ? 15.034 -19.594 -13.223 1.00 97.00 124 ILE A CA 1
ATOM 1031 C C . ILE A 1 124 ? 14.202 -19.297 -14.472 1.00 97.00 124 ILE A C 1
ATOM 1033 O O . ILE A 1 124 ? 13.380 -20.108 -14.886 1.00 97.00 124 ILE A O 1
ATOM 1037 N N . CYS A 1 125 ? 14.366 -18.108 -15.050 1.00 97.25 125 CYS A N 1
ATOM 1038 C CA . CYS A 1 125 ? 13.720 -17.768 -16.313 1.00 97.25 125 CYS A CA 1
ATOM 1039 C C . CYS A 1 125 ? 14.479 -18.349 -17.503 1.00 97.25 125 CYS A C 1
ATOM 1041 O O . CYS A 1 125 ? 15.617 -17.963 -17.734 1.00 97.25 125 CYS A O 1
ATOM 1043 N N . ASP A 1 126 ? 13.825 -19.171 -18.319 1.00 97.56 126 ASP A N 1
ATOM 1044 C CA . ASP A 1 126 ? 14.475 -19.835 -19.458 1.00 97.56 126 ASP A CA 1
ATOM 1045 C C . ASP A 1 126 ? 15.006 -18.863 -20.528 1.00 97.56 126 ASP A C 1
ATOM 1047 O O . ASP A 1 126 ? 15.953 -19.178 -21.243 1.00 97.56 126 ASP A O 1
ATOM 1051 N N . ILE A 1 127 ? 14.436 -17.656 -20.618 1.00 95.50 127 ILE A N 1
ATOM 1052 C CA . ILE A 1 127 ? 14.787 -16.665 -21.647 1.00 95.50 127 ILE A CA 1
ATOM 1053 C C . ILE A 1 127 ? 16.019 -15.844 -21.245 1.00 95.50 127 ILE A C 1
ATOM 1055 O O . ILE A 1 127 ? 16.866 -15.546 -22.080 1.00 95.50 127 ILE A O 1
ATOM 1059 N N . CYS A 1 128 ? 16.134 -15.454 -19.972 1.00 94.81 128 CYS A N 1
ATOM 1060 C CA . CYS A 1 128 ? 17.193 -14.544 -19.511 1.00 94.81 128 CYS A CA 1
ATOM 1061 C C . CYS A 1 128 ? 18.030 -15.061 -18.343 1.00 94.81 128 CYS A C 1
ATOM 1063 O O . CYS A 1 128 ? 18.873 -14.329 -17.822 1.00 94.81 128 CYS A O 1
ATOM 1065 N N . GLN A 1 129 ? 17.757 -16.284 -17.896 1.00 95.44 129 GLN A N 1
ATOM 1066 C CA . GLN A 1 129 ? 18.441 -16.981 -16.809 1.00 95.44 129 GLN A CA 1
ATOM 1067 C C . GLN A 1 129 ? 18.415 -16.238 -15.464 1.00 95.44 129 GLN A C 1
ATOM 1069 O O . GLN A 1 129 ? 19.203 -16.512 -14.562 1.00 95.44 129 GLN A O 1
ATOM 1074 N N . ARG A 1 130 ? 17.476 -15.297 -15.288 1.00 94.56 130 ARG A N 1
ATOM 1075 C CA . ARG A 1 130 ? 17.293 -14.590 -14.019 1.00 94.56 130 ARG A CA 1
ATOM 1076 C C . ARG A 1 130 ? 16.740 -15.549 -12.958 1.00 94.56 130 ARG A C 1
ATOM 1078 O O . ARG A 1 130 ? 15.672 -16.114 -13.197 1.00 94.56 130 ARG A O 1
ATOM 1085 N N . PRO A 1 131 ? 17.375 -15.667 -11.778 1.00 95.19 131 PRO A N 1
ATOM 1086 C CA . PRO A 1 131 ? 16.812 -16.405 -10.655 1.00 95.19 131 PRO A CA 1
ATOM 1087 C C . PRO A 1 131 ? 15.739 -15.574 -9.940 1.00 95.19 131 PRO A C 1
ATOM 1089 O O . PRO A 1 131 ? 15.905 -14.372 -9.702 1.00 95.19 131 PRO A O 1
ATOM 1092 N N . LEU A 1 132 ? 14.628 -16.216 -9.588 1.00 95.19 132 LEU A N 1
ATOM 1093 C CA . LEU A 1 132 ? 13.505 -15.642 -8.853 1.00 95.19 132 LEU A CA 1
ATOM 1094 C C . LEU A 1 132 ? 13.154 -16.520 -7.648 1.00 95.19 132 LEU A C 1
ATOM 1096 O O . LEU A 1 132 ? 13.236 -17.744 -7.703 1.00 95.19 132 LEU A O 1
ATOM 1100 N N . SER A 1 133 ? 12.716 -15.878 -6.565 1.00 93.12 133 SER A N 1
ATOM 1101 C CA . SER A 1 133 ? 12.381 -16.540 -5.296 1.00 93.12 133 SER A CA 1
ATOM 1102 C C . SER A 1 133 ? 11.013 -17.229 -5.287 1.00 93.12 133 SER A C 1
ATOM 1104 O O . SER A 1 133 ? 10.633 -17.840 -4.296 1.00 93.12 133 SER A O 1
ATOM 1106 N N . SER A 1 134 ? 10.215 -17.089 -6.351 1.00 93.19 134 SER A N 1
ATOM 1107 C CA . SER A 1 134 ? 8.887 -17.704 -6.425 1.00 93.19 134 SER A CA 1
ATOM 1108 C C . SER A 1 134 ? 8.413 -17.913 -7.859 1.00 93.19 134 SER A C 1
ATOM 1110 O O . SER A 1 134 ? 8.706 -17.114 -8.753 1.00 93.19 134 SER A O 1
ATOM 1112 N N . GLU A 1 135 ? 7.574 -18.930 -8.053 1.00 94.69 135 GLU A N 1
ATOM 1113 C CA . GLU A 1 135 ? 6.916 -19.231 -9.329 1.00 94.69 135 GLU A CA 1
ATOM 1114 C C . GLU A 1 135 ? 6.049 -18.059 -9.828 1.00 94.69 135 GLU A C 1
ATOM 1116 O O . GLU A 1 135 ? 6.064 -17.704 -11.008 1.00 94.69 135 GLU A O 1
ATOM 1121 N N . ARG A 1 136 ? 5.312 -17.396 -8.923 1.00 94.75 136 ARG A N 1
ATOM 1122 C CA . ARG A 1 136 ? 4.525 -16.199 -9.264 1.00 94.75 136 ARG A CA 1
ATOM 1123 C C . ARG A 1 136 ? 5.429 -15.069 -9.755 1.00 94.75 136 ARG A C 1
ATOM 1125 O O . ARG A 1 136 ? 5.071 -14.376 -10.708 1.00 94.75 136 ARG A O 1
ATOM 1132 N N . GLY A 1 137 ? 6.587 -14.899 -9.115 1.00 95.31 137 GLY A N 1
ATOM 1133 C CA . GLY A 1 137 ? 7.622 -13.971 -9.550 1.00 95.31 137 GLY A CA 1
ATOM 1134 C C . GLY A 1 137 ? 8.084 -14.283 -10.970 1.00 95.31 137 GLY A C 1
ATOM 1135 O O . GLY A 1 137 ? 8.108 -13.375 -11.796 1.00 95.31 137 GLY A O 1
ATOM 1136 N N . LEU A 1 138 ? 8.370 -15.555 -11.268 1.00 97.50 138 LEU A N 1
ATOM 1137 C CA . LEU A 1 138 ? 8.784 -16.013 -12.597 1.00 97.50 138 LEU A CA 1
ATOM 1138 C C . LEU A 1 138 ? 7.730 -15.717 -13.671 1.00 97.50 138 LEU A C 1
ATOM 1140 O O . LEU A 1 138 ? 8.052 -15.089 -14.676 1.00 97.50 138 LEU A O 1
ATOM 1144 N N . LYS A 1 139 ? 6.462 -16.079 -13.443 1.00 97.31 139 LYS A N 1
ATOM 1145 C CA . LYS A 1 139 ? 5.372 -15.801 -14.399 1.00 97.31 139 LYS A CA 1
ATOM 1146 C C . LYS A 1 139 ? 5.220 -14.307 -14.675 1.00 97.31 139 LYS A C 1
ATOM 1148 O O . LYS A 1 139 ? 5.132 -13.895 -15.830 1.00 97.31 139 LYS A O 1
ATOM 1153 N N . ASN A 1 140 ? 5.228 -13.487 -13.623 1.00 96.88 140 ASN A N 1
ATOM 1154 C CA . ASN A 1 140 ? 5.131 -12.037 -13.770 1.00 96.88 140 ASN A CA 1
ATOM 1155 C C . ASN A 1 140 ? 6.353 -11.458 -14.495 1.00 96.88 140 ASN A C 1
ATOM 1157 O O . ASN A 1 140 ? 6.222 -10.578 -15.341 1.00 96.88 140 ASN A O 1
ATOM 1161 N N . HIS A 1 141 ? 7.543 -11.971 -14.190 1.00 96.12 141 HIS A N 1
ATOM 1162 C CA . HIS A 1 141 ? 8.771 -11.573 -14.856 1.00 96.12 141 HIS A CA 1
ATOM 1163 C C . HIS A 1 141 ? 8.734 -11.895 -16.354 1.00 96.12 141 HIS A C 1
ATOM 1165 O O . HIS A 1 141 ? 8.982 -10.987 -17.147 1.00 96.12 141 HIS A O 1
ATOM 1171 N N . ILE A 1 142 ? 8.363 -13.121 -16.739 1.00 97.06 142 ILE A N 1
ATOM 1172 C CA . ILE A 1 142 ? 8.225 -13.520 -18.146 1.00 97.06 142 ILE A CA 1
ATOM 1173 C C . ILE A 1 142 ? 7.231 -12.606 -18.858 1.00 97.06 142 ILE A C 1
ATOM 11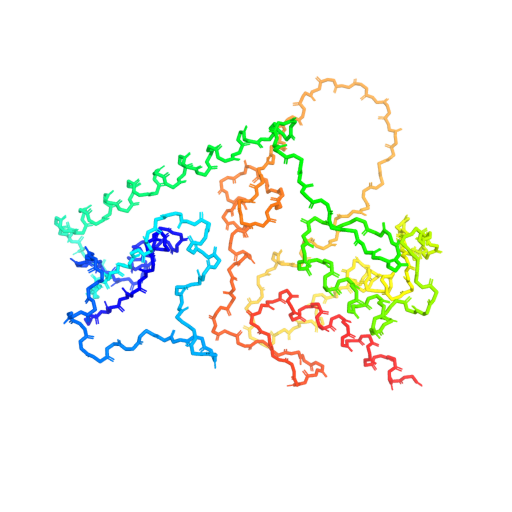75 O O . ILE A 1 142 ? 7.539 -12.040 -19.907 1.00 97.06 142 ILE A O 1
ATOM 1179 N N . HIS A 1 143 ? 6.061 -12.396 -18.259 1.00 97.19 143 HIS A N 1
ATOM 1180 C CA . HIS A 1 143 ? 5.039 -11.551 -18.855 1.00 97.19 143 HIS A CA 1
ATOM 1181 C C . HIS A 1 143 ? 5.517 -10.102 -19.045 1.00 97.19 143 HIS A C 1
ATOM 1183 O O . HIS A 1 143 ? 5.357 -9.528 -20.117 1.00 97.19 143 HIS A O 1
ATOM 1189 N N . MET A 1 144 ? 6.159 -9.506 -18.038 1.00 95.50 144 MET A N 1
ATOM 1190 C CA . MET A 1 144 ? 6.576 -8.102 -18.098 1.00 95.50 144 MET A CA 1
ATOM 1191 C C . MET A 1 144 ? 7.811 -7.857 -18.962 1.00 95.50 144 MET A C 1
ATOM 1193 O O . MET A 1 144 ? 7.852 -6.876 -19.705 1.00 95.50 144 MET A O 1
ATOM 1197 N N . ALA A 1 145 ? 8.825 -8.714 -18.842 1.00 94.50 145 ALA A N 1
ATOM 1198 C CA . ALA A 1 145 ? 10.106 -8.522 -19.509 1.00 94.50 145 ALA A CA 1
ATOM 1199 C C . ALA A 1 145 ? 10.114 -9.078 -20.935 1.00 94.50 145 ALA A C 1
ATOM 1201 O O . ALA A 1 145 ? 10.718 -8.461 -21.805 1.00 94.50 145 ALA A O 1
ATOM 1202 N N . HIS A 1 146 ? 9.433 -10.201 -21.180 1.00 95.25 146 HIS A N 1
ATOM 1203 C CA . HIS A 1 146 ? 9.540 -10.925 -22.448 1.00 95.25 146 HIS A CA 1
ATOM 1204 C C . HIS A 1 146 ? 8.276 -10.834 -23.307 1.00 95.25 146 HIS A C 1
ATOM 1206 O O . HIS A 1 146 ? 8.394 -10.672 -24.516 1.00 95.25 146 HIS A O 1
ATOM 1212 N N . VAL A 1 147 ? 7.078 -10.870 -22.710 1.00 95.12 147 VAL A N 1
ATOM 1213 C CA . VAL A 1 147 ? 5.820 -10.771 -23.479 1.00 95.12 147 VAL A CA 1
ATOM 1214 C C . VAL A 1 147 ? 5.475 -9.316 -23.792 1.00 95.12 147 VAL A C 1
ATOM 1216 O O . VAL A 1 147 ? 5.337 -8.952 -24.953 1.00 95.12 147 VAL A O 1
ATOM 1219 N N . LEU A 1 148 ? 5.368 -8.465 -22.768 1.00 95.56 148 LEU A N 1
ATOM 1220 C CA . LEU A 1 148 ? 5.042 -7.047 -22.952 1.00 95.56 148 LEU A CA 1
ATOM 1221 C C . LEU A 1 148 ? 6.252 -6.186 -23.321 1.00 95.56 148 LEU A C 1
ATOM 1223 O O . LEU A 1 148 ? 6.072 -5.009 -23.619 1.00 95.56 148 LEU A O 1
ATOM 1227 N N . LYS A 1 149 ? 7.473 -6.741 -23.249 1.00 94.31 149 LYS A N 1
ATOM 1228 C CA . LYS A 1 149 ? 8.736 -6.030 -23.516 1.00 94.31 149 LYS A CA 1
ATOM 1229 C C . LYS A 1 149 ? 8.785 -4.653 -22.839 1.00 94.31 149 LYS A C 1
ATOM 1231 O O . LYS A 1 149 ? 9.301 -3.685 -23.392 1.00 94.31 149 LYS A O 1
ATOM 1236 N N . LYS A 1 150 ? 8.261 -4.555 -21.608 1.00 88.12 150 LYS A N 1
ATOM 1237 C CA . LYS A 1 150 ? 8.071 -3.275 -20.898 1.00 88.12 150 LYS A CA 1
ATOM 1238 C C . LYS A 1 150 ? 9.380 -2.493 -20.720 1.00 88.12 150 LYS A C 1
ATOM 1240 O O . LYS A 1 150 ? 9.359 -1.283 -20.535 1.00 88.12 150 LYS A O 1
ATOM 1245 N N . PHE A 1 151 ? 10.518 -3.183 -20.770 1.00 86.75 151 PHE A N 1
ATOM 1246 C CA . PHE A 1 151 ? 11.851 -2.610 -20.593 1.00 86.75 151 PHE A CA 1
ATOM 1247 C C . PHE A 1 151 ? 12.648 -2.449 -21.906 1.00 86.75 151 PHE A C 1
ATOM 1249 O O . PHE A 1 151 ? 13.866 -2.215 -21.858 1.00 86.75 151 PHE A O 1
ATOM 1256 N N . GLY A 1 152 ? 11.969 -2.572 -23.051 1.00 88.12 152 GLY A N 1
ATOM 1257 C CA . GLY A 1 152 ? 12.549 -2.577 -24.395 1.00 88.12 152 GLY A CA 1
ATOM 1258 C C . GLY A 1 152 ? 12.950 -3.974 -24.873 1.00 88.12 152 GLY A C 1
ATOM 1259 O O . GLY A 1 152 ? 12.974 -4.925 -24.091 1.00 88.12 152 GLY A O 1
ATOM 1260 N N . GLU A 1 153 ? 13.270 -4.086 -26.164 1.00 89.69 153 GLU A N 1
ATOM 1261 C CA . GLU A 1 153 ? 13.712 -5.344 -26.789 1.00 89.69 153 GLU A CA 1
ATOM 1262 C C . GLU A 1 153 ? 15.083 -5.790 -26.271 1.00 89.69 153 GLU A C 1
ATOM 1264 O O . GLU A 1 153 ? 15.296 -6.973 -26.023 1.00 89.69 153 GLU A O 1
ATOM 1269 N N . ASP A 1 154 ? 15.958 -4.831 -25.962 1.00 86.06 154 ASP A N 1
ATOM 1270 C CA . ASP A 1 154 ? 17.322 -5.079 -25.481 1.00 86.06 154 ASP A CA 1
ATOM 1271 C C . ASP A 1 154 ? 17.387 -5.367 -23.972 1.00 86.06 154 ASP A C 1
ATOM 1273 O O . ASP A 1 154 ? 18.345 -4.989 -23.280 1.00 86.06 154 ASP A O 1
ATOM 1277 N N . TRP A 1 155 ? 16.313 -5.888 -23.373 1.00 88.62 155 TRP A N 1
ATOM 1278 C CA . TRP A 1 155 ? 16.292 -6.130 -21.933 1.00 88.62 155 TRP A CA 1
ATOM 1279 C C . TRP A 1 155 ? 17.236 -7.275 -21.557 1.00 88.62 155 TRP A C 1
ATOM 1281 O O . TRP A 1 155 ? 17.076 -8.408 -21.999 1.00 88.62 155 TRP A O 1
ATOM 1291 N N . ALA A 1 156 ? 18.191 -6.975 -20.674 1.00 88.44 156 ALA A N 1
ATOM 1292 C CA . ALA A 1 156 ? 19.137 -7.935 -20.125 1.00 88.44 156 ALA A CA 1
ATOM 1293 C C . ALA A 1 156 ? 19.134 -7.868 -18.594 1.00 88.44 156 ALA A C 1
ATOM 1295 O O . ALA A 1 156 ? 19.054 -6.786 -17.999 1.00 88.44 156 ALA A O 1
ATOM 1296 N N . PHE A 1 157 ? 19.266 -9.024 -17.941 1.00 86.81 157 PHE A N 1
ATOM 1297 C CA . PHE A 1 157 ? 19.283 -9.112 -16.479 1.00 86.81 157 PHE A CA 1
ATOM 1298 C C . PHE A 1 157 ? 20.404 -8.255 -15.859 1.00 86.81 157 PHE A C 1
ATOM 1300 O O . PHE A 1 157 ? 20.159 -7.513 -14.900 1.00 86.81 157 PHE A O 1
ATOM 1307 N N . TYR A 1 158 ? 21.586 -8.273 -16.481 1.00 86.38 158 TYR A N 1
ATOM 1308 C CA . TYR A 1 158 ? 22.775 -7.513 -16.083 1.00 86.38 158 TYR A CA 1
ATOM 1309 C C . TYR A 1 158 ? 22.898 -6.145 -16.764 1.00 86.38 158 TYR A C 1
ATOM 1311 O O . TYR A 1 158 ? 24.001 -5.614 -16.869 1.00 86.38 158 TYR A O 1
ATOM 1319 N N . ARG A 1 159 ? 21.791 -5.548 -17.235 1.00 85.31 159 ARG A N 1
ATOM 1320 C CA . ARG A 1 159 ? 21.851 -4.215 -17.850 1.00 85.31 159 ARG A CA 1
ATOM 1321 C C . ARG A 1 159 ? 22.493 -3.218 -16.864 1.00 85.31 159 ARG A C 1
ATOM 1323 O O . ARG A 1 159 ? 21.962 -3.060 -15.753 1.00 85.31 159 ARG A O 1
ATOM 1330 N N . PRO A 1 160 ? 23.600 -2.556 -17.245 1.00 90.31 160 PRO A N 1
ATOM 1331 C CA . PRO A 1 160 ? 24.285 -1.619 -16.369 1.00 90.31 160 PRO A CA 1
ATOM 1332 C C . PRO A 1 160 ? 23.404 -0.390 -16.120 1.00 90.31 160 PRO A C 1
ATOM 1334 O O . PRO A 1 160 ? 22.559 -0.011 -16.937 1.00 90.31 160 PRO A O 1
ATOM 1337 N N . LYS A 1 161 ? 23.549 0.198 -14.933 1.00 92.75 161 LYS A N 1
ATOM 1338 C CA . LYS A 1 161 ? 22.821 1.407 -14.548 1.00 92.75 161 LYS A CA 1
ATOM 1339 C C . LYS A 1 161 ? 23.566 2.610 -15.114 1.00 92.75 161 LYS A C 1
ATOM 1341 O O . LYS A 1 161 ? 24.475 3.106 -14.467 1.00 92.75 161 LYS A O 1
ATOM 1346 N N . ASN A 1 162 ? 23.191 3.050 -16.309 1.00 95.00 162 ASN A N 1
ATOM 1347 C CA . ASN A 1 162 ? 23.927 4.096 -17.028 1.00 95.00 162 ASN A CA 1
ATOM 1348 C C . ASN A 1 162 ? 23.251 5.470 -16.973 1.00 95.00 162 ASN A C 1
ATOM 1350 O O . ASN A 1 162 ? 23.746 6.413 -17.578 1.00 95.00 162 ASN A O 1
ATOM 1354 N N . VAL A 1 163 ? 22.104 5.590 -16.302 1.00 96.12 163 VAL A N 1
ATOM 1355 C CA . VAL A 1 163 ? 21.378 6.859 -16.214 1.00 96.12 163 VAL A CA 1
ATOM 1356 C C . VAL A 1 163 ? 21.581 7.447 -14.828 1.00 96.12 163 VAL A C 1
ATOM 1358 O O . VAL A 1 163 ? 21.001 6.954 -13.865 1.00 96.12 163 VAL A O 1
ATOM 1361 N N . GLU A 1 164 ? 22.408 8.477 -14.717 1.00 97.75 164 GLU A N 1
ATOM 1362 C CA . GLU A 1 164 ? 22.601 9.221 -13.473 1.00 97.75 164 GLU A CA 1
ATOM 1363 C C . GLU A 1 164 ? 21.462 10.228 -13.254 1.00 97.75 164 GLU A C 1
ATOM 1365 O O . GLU A 1 164 ? 20.889 10.762 -14.209 1.00 97.75 164 GLU A O 1
ATOM 1370 N N . CYS A 1 165 ? 21.089 10.451 -11.995 1.00 97.62 165 CYS A N 1
ATOM 1371 C CA . CYS A 1 165 ? 20.154 11.508 -11.635 1.00 97.62 165 CYS A CA 1
ATOM 1372 C C . CYS A 1 165 ? 20.841 12.879 -11.731 1.00 97.62 165 CYS A C 1
ATOM 1374 O O . CYS A 1 165 ? 21.917 13.056 -11.170 1.00 97.62 165 CYS A O 1
ATOM 1376 N N . PRO A 1 166 ? 20.215 13.889 -12.359 1.00 9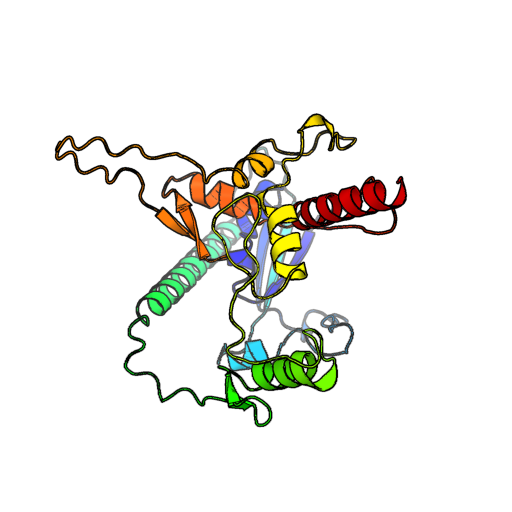7.44 166 PRO A N 1
ATOM 1377 C CA . PRO A 1 166 ? 20.808 15.223 -12.461 1.00 97.44 166 PRO A CA 1
ATOM 1378 C C . PRO A 1 166 ? 20.946 15.948 -11.110 1.00 97.44 166 PRO A C 1
ATOM 1380 O O . PRO A 1 166 ? 21.661 16.941 -11.026 1.00 97.44 166 PRO A O 1
ATOM 1383 N N . ASN A 1 167 ? 20.258 15.484 -10.061 1.00 96.19 167 ASN A N 1
ATOM 1384 C CA . ASN A 1 167 ? 20.215 16.135 -8.750 1.00 96.19 167 ASN A CA 1
ATOM 1385 C C . ASN A 1 167 ? 20.902 15.334 -7.629 1.00 96.19 167 ASN A C 1
ATOM 1387 O O . ASN A 1 167 ? 20.987 15.838 -6.517 1.00 96.19 167 ASN A O 1
ATOM 1391 N N . CYS A 1 168 ? 21.342 14.091 -7.864 1.00 95.88 168 CYS A N 1
ATOM 1392 C CA . CYS A 1 168 ? 22.114 13.314 -6.886 1.00 95.88 168 CYS A CA 1
ATOM 1393 C C . CYS A 1 168 ? 22.890 12.167 -7.553 1.00 95.88 168 CYS A C 1
ATOM 1395 O O . CYS A 1 168 ? 22.557 11.743 -8.652 1.00 95.88 168 CYS A O 1
ATOM 1397 N N . SER A 1 169 ? 23.852 11.561 -6.854 1.00 96.56 169 SER A N 1
ATOM 1398 C CA . SER A 1 169 ? 24.721 10.498 -7.403 1.00 96.56 169 SER A CA 1
ATOM 1399 C C . SER A 1 169 ? 24.052 9.119 -7.579 1.00 96.56 169 SER A C 1
ATOM 1401 O O . SER A 1 169 ? 24.726 8.087 -7.612 1.00 96.56 169 SER A O 1
ATOM 1403 N N . LYS A 1 170 ? 22.714 9.041 -7.625 1.00 94.56 170 LYS A N 1
ATOM 1404 C CA . LYS A 1 170 ? 22.002 7.770 -7.834 1.00 94.56 170 LYS A CA 1
ATOM 1405 C C . LYS A 1 170 ? 21.965 7.415 -9.318 1.00 94.56 170 LYS A C 1
ATOM 1407 O O . LYS A 1 170 ? 21.605 8.239 -10.151 1.00 94.56 170 LYS A O 1
ATOM 1412 N N . MET A 1 171 ? 22.248 6.148 -9.626 1.00 96.56 171 MET A N 1
ATOM 1413 C CA . MET A 1 171 ? 22.204 5.608 -10.989 1.00 96.56 171 MET A CA 1
ATOM 1414 C C . MET A 1 171 ? 21.016 4.659 -11.199 1.00 96.56 171 MET A C 1
ATOM 1416 O O . MET A 1 171 ? 20.664 3.860 -10.322 1.00 96.56 171 MET A O 1
ATOM 1420 N N . PHE A 1 172 ? 20.436 4.698 -12.398 1.00 94.00 172 PHE A N 1
ATOM 1421 C CA . PHE A 1 172 ? 19.213 4.004 -12.795 1.00 94.00 172 PHE A CA 1
ATOM 1422 C C . PHE A 1 172 ? 19.409 3.180 -14.070 1.00 94.00 172 PHE A C 1
ATOM 1424 O O . PHE A 1 172 ? 20.313 3.420 -14.871 1.00 94.00 172 PHE A O 1
ATOM 1431 N N . LYS A 1 173 ? 18.546 2.171 -14.247 1.00 90.19 173 LYS A N 1
ATOM 1432 C CA . LYS A 1 173 ? 18.568 1.263 -15.407 1.00 90.19 173 LYS A CA 1
ATOM 1433 C C . LYS A 1 173 ? 17.895 1.852 -16.647 1.00 90.19 173 LYS A C 1
ATOM 1435 O O . LYS A 1 173 ? 18.148 1.379 -17.752 1.00 90.19 173 LYS A O 1
ATOM 1440 N N . SER A 1 174 ? 17.009 2.827 -16.465 1.00 90.12 174 SER A N 1
ATOM 1441 C CA . SER A 1 174 ? 16.261 3.469 -17.540 1.00 90.12 174 SER A CA 1
ATOM 1442 C C . SER A 1 174 ? 16.058 4.956 -17.252 1.00 90.12 174 SER A C 1
ATOM 1444 O O . SER A 1 174 ? 16.125 5.393 -16.100 1.00 90.12 174 SER A O 1
ATOM 1446 N N . LYS A 1 175 ? 15.803 5.732 -18.313 1.00 92.81 175 LYS A N 1
ATOM 1447 C CA . LYS A 1 175 ? 15.449 7.154 -18.198 1.00 92.81 175 LYS A CA 1
ATOM 1448 C C . LYS A 1 175 ? 14.135 7.350 -17.443 1.00 92.81 175 LYS A C 1
ATOM 1450 O O . LYS A 1 175 ? 14.044 8.276 -16.652 1.00 92.81 175 LYS A O 1
ATOM 1455 N N . GLU A 1 176 ? 13.173 6.448 -17.631 1.00 91.38 176 GLU A N 1
ATOM 1456 C CA . GLU A 1 176 ? 11.882 6.463 -16.935 1.00 91.38 176 GLU A CA 1
ATOM 1457 C C . GLU A 1 176 ? 12.051 6.285 -15.419 1.00 91.38 176 GLU A C 1
ATOM 1459 O O . GLU A 1 176 ? 11.515 7.071 -14.644 1.00 91.38 176 GLU A O 1
ATOM 1464 N N . ASP A 1 177 ? 12.862 5.314 -14.980 1.00 91.12 177 ASP A N 1
ATOM 1465 C CA . ASP A 1 177 ? 13.134 5.111 -13.549 1.00 91.12 177 ASP A CA 1
ATOM 1466 C C . ASP A 1 177 ? 13.841 6.330 -12.933 1.00 91.12 177 ASP A C 1
ATOM 1468 O O . ASP A 1 177 ? 13.529 6.737 -11.812 1.00 91.12 177 ASP A O 1
ATOM 1472 N N . CYS A 1 178 ? 14.792 6.921 -13.671 1.00 95.75 178 CYS A N 1
ATOM 1473 C CA . CYS A 1 178 ? 15.477 8.144 -13.252 1.00 95.75 178 CYS A CA 1
ATOM 1474 C C . CYS A 1 178 ? 14.492 9.315 -13.145 1.00 95.75 178 CYS A C 1
ATOM 1476 O O . CYS A 1 178 ? 14.466 10.007 -12.130 1.00 95.75 178 CYS A O 1
ATOM 1478 N N . TRP A 1 179 ? 13.623 9.492 -14.140 1.00 94.81 179 TRP A N 1
ATOM 1479 C CA . TRP A 1 179 ? 12.596 10.526 -14.126 1.00 94.81 179 TRP A CA 1
ATOM 1480 C C . TRP A 1 179 ? 11.649 10.354 -12.936 1.00 94.81 179 TRP A C 1
ATOM 1482 O O . TRP A 1 179 ? 11.493 11.284 -12.151 1.00 94.81 179 TRP A O 1
ATOM 1492 N N . GLN A 1 180 ? 11.107 9.155 -12.703 1.00 91.00 180 GLN A N 1
ATOM 1493 C CA . GLN A 1 180 ? 10.266 8.883 -11.531 1.00 91.00 180 GLN A CA 1
ATOM 1494 C C . GLN A 1 180 ? 10.992 9.167 -10.214 1.00 91.00 180 GLN A C 1
ATOM 1496 O O . GLN A 1 180 ? 10.383 9.649 -9.256 1.00 91.00 180 GLN A O 1
ATOM 1501 N N . HIS A 1 181 ? 12.291 8.884 -10.141 1.00 93.31 181 HIS A N 1
ATOM 1502 C CA . HIS A 1 181 ? 13.102 9.254 -8.991 1.00 93.31 181 HIS A CA 1
ATOM 1503 C C . HIS A 1 181 ? 13.203 10.776 -8.821 1.00 93.31 181 HIS A C 1
ATOM 1505 O O . HIS A 1 181 ? 12.952 11.256 -7.714 1.00 93.31 181 HIS A O 1
ATOM 1511 N N . VAL A 1 182 ? 13.498 11.523 -9.888 1.00 93.06 182 VAL A N 1
ATOM 1512 C CA . VAL A 1 182 ? 13.547 12.995 -9.884 1.00 93.06 182 VAL A CA 1
ATOM 1513 C C . VAL A 1 182 ? 12.210 13.582 -9.435 1.00 93.06 182 VAL A C 1
ATOM 1515 O O . VAL A 1 182 ? 12.177 14.413 -8.525 1.00 93.06 182 VAL A O 1
ATOM 1518 N N . VAL A 1 183 ? 11.093 13.084 -9.972 1.00 88.88 183 VAL A N 1
ATOM 1519 C CA . VAL A 1 183 ? 9.750 13.521 -9.564 1.00 88.88 183 VAL A CA 1
ATOM 1520 C C . VAL A 1 183 ? 9.505 13.250 -8.079 1.00 88.88 183 VAL A C 1
ATOM 1522 O O . VAL A 1 183 ? 9.065 14.122 -7.335 1.00 88.88 183 VAL A O 1
ATOM 1525 N N . ASN A 1 184 ? 9.818 12.049 -7.598 1.00 87.00 184 ASN A N 1
ATOM 1526 C CA . ASN A 1 184 ? 9.492 11.679 -6.224 1.00 87.00 184 ASN A CA 1
ATOM 1527 C C . ASN A 1 184 ? 10.400 12.340 -5.179 1.00 87.00 184 ASN A C 1
ATOM 1529 O O . ASN A 1 184 ? 9.904 12.725 -4.119 1.00 87.00 184 ASN A O 1
ATOM 1533 N N . ARG A 1 185 ? 11.707 12.441 -5.457 1.00 89.75 185 ARG A N 1
ATOM 1534 C CA . ARG A 1 185 ? 12.732 12.859 -4.485 1.00 89.75 185 ARG A CA 1
ATOM 1535 C C . ARG A 1 185 ? 13.200 14.298 -4.631 1.00 89.75 185 ARG A C 1
ATOM 1537 O O . ARG A 1 185 ? 13.527 14.894 -3.616 1.00 89.75 185 ARG A O 1
ATOM 1544 N N . HIS A 1 186 ? 13.226 14.841 -5.843 1.00 91.38 186 HIS A N 1
ATOM 1545 C CA . HIS A 1 186 ? 13.793 16.169 -6.103 1.00 91.38 186 HIS A CA 1
ATOM 1546 C C . HIS A 1 186 ? 12.734 17.219 -6.447 1.00 91.38 186 HIS A C 1
ATOM 1548 O O . HIS A 1 186 ? 13.032 18.407 -6.475 1.00 91.38 186 HIS A O 1
ATOM 1554 N N . THR A 1 187 ? 11.476 16.815 -6.652 1.00 89.38 187 THR A N 1
ATOM 1555 C CA . THR A 1 187 ? 10.377 17.778 -6.763 1.00 89.38 187 THR A CA 1
ATOM 1556 C C . THR A 1 187 ? 9.919 18.201 -5.376 1.00 89.38 187 THR A C 1
ATOM 1558 O O . THR A 1 187 ? 9.187 17.464 -4.697 1.00 89.38 187 THR A O 1
ATOM 1561 N N . VAL A 1 188 ? 10.350 19.399 -4.990 1.00 87.50 188 VAL A N 1
ATOM 1562 C CA . VAL A 1 188 ? 9.809 20.148 -3.856 1.00 87.50 188 VAL A CA 1
ATOM 1563 C C . VAL A 1 188 ? 8.441 20.697 -4.267 1.00 87.50 188 VAL A C 1
ATOM 1565 O O . VAL A 1 188 ? 8.262 21.197 -5.383 1.00 87.50 188 VAL A O 1
ATOM 1568 N N . LEU A 1 189 ? 7.456 20.511 -3.394 1.00 84.25 189 LEU A N 1
ATOM 1569 C CA . LEU A 1 189 ? 6.151 21.146 -3.512 1.00 84.25 189 LEU A CA 1
ATOM 1570 C C . LEU A 1 189 ? 6.139 22.302 -2.524 1.00 84.25 189 LEU A C 1
ATOM 1572 O O . LEU A 1 189 ? 6.442 22.097 -1.349 1.00 84.25 189 LEU A O 1
ATOM 1576 N N . GLU A 1 190 ? 5.821 23.497 -3.004 1.00 84.88 190 GLU A N 1
ATOM 1577 C CA . GLU A 1 190 ? 5.564 24.620 -2.113 1.00 84.88 190 GLU A CA 1
ATOM 1578 C C . GLU A 1 190 ? 4.256 24.357 -1.364 1.00 84.88 190 GLU A C 1
ATOM 1580 O O . GLU A 1 190 ? 3.307 23.800 -1.926 1.00 84.88 190 GLU A O 1
ATOM 1585 N N . LYS A 1 191 ? 4.221 24.717 -0.077 1.00 75.56 191 LYS A N 1
ATOM 1586 C CA . LYS A 1 191 ? 3.076 24.459 0.810 1.00 75.56 191 LYS A CA 1
ATOM 1587 C C . LYS A 1 191 ? 1.788 25.102 0.275 1.00 75.56 191 LYS A C 1
ATOM 1589 O O . LYS A 1 191 ? 0.709 24.548 0.461 1.00 75.56 191 LYS A O 1
ATOM 1594 N N . ASP A 1 192 ? 1.926 26.200 -0.462 1.00 80.50 192 ASP A N 1
ATOM 1595 C CA . ASP A 1 192 ? 0.811 27.010 -0.954 1.00 80.50 192 ASP A CA 1
ATOM 1596 C C . ASP A 1 192 ? 0.132 26.420 -2.204 1.00 80.50 192 ASP A C 1
ATOM 1598 O O . ASP A 1 192 ? -1.041 26.697 -2.461 1.00 80.50 192 ASP A O 1
ATOM 1602 N N . GLU A 1 193 ? 0.817 25.549 -2.958 1.00 79.19 193 GLU A N 1
ATOM 1603 C CA . GLU A 1 193 ? 0.264 24.944 -4.182 1.00 79.19 193 GLU A CA 1
ATOM 1604 C C . GLU A 1 193 ? -0.821 23.891 -3.908 1.00 79.19 193 GLU A C 1
ATOM 1606 O O . GLU A 1 193 ? -1.647 23.605 -4.774 1.00 79.19 193 GLU A O 1
ATOM 1611 N N . LEU A 1 194 ? -0.811 23.289 -2.719 1.00 71.88 194 LEU A N 1
ATOM 1612 C CA . LEU A 1 194 ? -1.815 22.325 -2.265 1.00 71.88 194 LEU A CA 1
ATOM 1613 C C . LEU A 1 194 ? -2.635 22.932 -1.135 1.00 71.88 194 LEU A C 1
ATOM 1615 O O . LEU A 1 194 ? -2.860 22.294 -0.106 1.00 71.88 194 LEU A O 1
ATOM 1619 N N . THR A 1 195 ? -3.100 24.165 -1.338 1.00 64.94 195 THR A N 1
ATOM 1620 C CA . THR A 1 195 ? -4.208 24.732 -0.569 1.00 64.94 195 THR A CA 1
ATOM 1621 C C . THR A 1 195 ? -5.448 23.876 -0.826 1.00 64.94 195 THR A C 1
ATOM 1623 O O . THR A 1 195 ? -6.289 24.152 -1.678 1.00 64.94 195 THR A O 1
ATOM 1626 N N . ILE A 1 196 ? -5.514 22.748 -0.117 1.00 59.44 196 ILE A N 1
ATOM 1627 C CA . ILE A 1 196 ? -6.684 21.892 -0.061 1.00 59.44 196 ILE A CA 1
ATOM 1628 C C . ILE A 1 196 ? -7.772 22.737 0.583 1.00 59.44 196 ILE A C 1
ATOM 1630 O O . ILE A 1 196 ? -7.678 23.126 1.750 1.00 59.44 196 ILE A O 1
ATOM 1634 N N . VAL A 1 197 ? -8.777 23.038 -0.233 1.00 53.47 197 VAL A N 1
ATOM 1635 C CA . VAL A 1 197 ? -10.096 23.496 0.184 1.00 53.47 197 VAL A CA 1
ATOM 1636 C C . VAL A 1 197 ? -10.511 22.605 1.364 1.00 53.47 197 VAL A C 1
ATOM 1638 O O . VAL A 1 197 ? -10.600 21.394 1.195 1.00 53.47 197 VAL A O 1
ATOM 1641 N N . ASP A 1 198 ? -10.652 23.193 2.556 1.00 49.34 198 ASP A N 1
ATOM 1642 C CA . ASP A 1 198 ? -11.130 22.574 3.812 1.00 49.34 198 ASP A CA 1
ATOM 1643 C C . ASP A 1 198 ? -10.117 22.071 4.866 1.00 49.34 198 ASP A C 1
ATOM 1645 O O . ASP A 1 198 ? -10.483 21.272 5.718 1.00 49.34 198 ASP A O 1
ATOM 1649 N N . GLY A 1 199 ? -8.878 22.573 4.931 1.00 53.94 199 GLY A N 1
ATOM 1650 C CA . GLY A 1 199 ? -8.156 22.673 6.224 1.00 53.94 199 GLY A CA 1
ATOM 1651 C C . GLY A 1 199 ? -7.811 21.375 6.992 1.00 53.94 199 GLY A C 1
ATOM 1652 O O . GLY A 1 199 ? -7.556 21.442 8.191 1.00 53.94 199 GLY A O 1
ATOM 1653 N N . ILE A 1 200 ? -7.777 20.203 6.341 1.00 55.88 200 ILE A N 1
ATOM 1654 C CA . ILE A 1 200 ? -7.572 18.888 7.003 1.00 55.88 200 ILE A CA 1
ATOM 1655 C C . ILE A 1 200 ? -6.130 18.333 6.876 1.00 55.88 200 ILE A C 1
ATOM 1657 O O . ILE A 1 200 ? -5.821 17.255 7.386 1.00 55.88 200 ILE A O 1
ATOM 1661 N N . LEU A 1 201 ? -5.187 19.034 6.235 1.00 54.59 201 LEU A N 1
ATOM 1662 C CA . LEU A 1 201 ? -3.811 18.523 6.128 1.00 54.59 201 LEU A CA 1
ATOM 1663 C C . LEU A 1 201 ? -2.955 18.856 7.359 1.00 54.59 201 LEU A C 1
ATOM 1665 O O . LEU A 1 201 ? -2.519 19.989 7.539 1.00 54.59 201 LEU A O 1
ATOM 1669 N N . ASN A 1 202 ? -2.653 17.821 8.150 1.00 54.34 202 ASN A N 1
ATOM 1670 C CA . ASN A 1 202 ? -1.624 17.844 9.193 1.00 54.34 202 ASN A CA 1
ATOM 1671 C C . ASN A 1 202 ? -0.254 18.228 8.600 1.00 54.34 202 ASN A C 1
ATOM 1673 O O . ASN A 1 202 ? 0.212 17.601 7.642 1.00 54.34 202 ASN A O 1
ATOM 1677 N N . GLU A 1 203 ? 0.409 19.220 9.202 1.00 56.72 203 GLU A N 1
ATOM 1678 C CA . GLU A 1 203 ? 1.702 19.771 8.756 1.00 56.72 203 GLU A CA 1
ATOM 1679 C C . GLU A 1 203 ? 2.835 18.723 8.698 1.00 56.72 203 GLU A C 1
ATOM 1681 O O . GLU A 1 203 ? 3.772 18.858 7.909 1.00 56.72 203 GLU A O 1
ATOM 1686 N N . ASP A 1 204 ? 2.705 17.623 9.441 1.00 55.00 204 ASP A N 1
ATOM 1687 C CA . ASP A 1 204 ? 3.743 16.597 9.603 1.00 55.00 204 ASP A CA 1
ATOM 1688 C C . ASP A 1 204 ? 3.970 15.701 8.370 1.00 55.00 204 ASP A C 1
ATOM 1690 O O . ASP A 1 204 ? 5.007 15.043 8.250 1.00 55.00 204 ASP A O 1
ATOM 1694 N N . ILE A 1 205 ? 3.033 15.653 7.414 1.00 55.56 205 ILE A N 1
ATOM 1695 C CA . ILE A 1 205 ? 3.151 14.758 6.244 1.00 55.56 205 ILE A CA 1
ATOM 1696 C C . ILE A 1 205 ? 4.167 15.298 5.217 1.00 55.56 205 ILE A C 1
ATOM 1698 O O . ILE A 1 205 ? 4.793 14.516 4.494 1.00 55.56 205 ILE A O 1
ATOM 1702 N N . LEU A 1 206 ? 4.384 16.616 5.174 1.00 55.91 206 LEU A N 1
ATOM 1703 C CA . LEU A 1 206 ? 5.280 17.266 4.207 1.00 55.91 206 LEU A CA 1
ATOM 1704 C C . LEU A 1 206 ? 6.770 17.151 4.582 1.00 55.91 206 LEU A C 1
ATOM 1706 O O . LEU A 1 206 ? 7.617 17.173 3.689 1.00 55.91 206 LEU A O 1
ATOM 1710 N N . ALA A 1 207 ? 7.102 16.960 5.863 1.00 53.91 207 ALA A N 1
ATOM 1711 C CA . ALA A 1 207 ? 8.486 16.995 6.348 1.00 53.91 207 ALA A CA 1
ATOM 1712 C C . ALA A 1 207 ? 9.316 15.734 6.014 1.00 53.91 207 ALA A C 1
ATOM 1714 O O . ALA A 1 207 ? 10.538 15.795 5.913 1.00 53.91 207 ALA A O 1
ATOM 1715 N N . ASN A 1 208 ? 8.679 14.588 5.753 1.00 50.53 208 ASN A N 1
ATOM 1716 C CA . ASN A 1 208 ? 9.379 13.299 5.599 1.00 50.53 208 ASN A CA 1
ATOM 1717 C C . ASN A 1 208 ? 10.030 13.062 4.214 1.00 50.53 208 ASN A C 1
ATOM 1719 O O . ASN A 1 208 ? 10.521 11.966 3.926 1.00 50.53 208 ASN A O 1
ATOM 1723 N N . GLY A 1 209 ? 10.013 14.056 3.319 1.00 44.91 209 GLY A N 1
ATOM 1724 C CA . GLY A 1 209 ? 10.536 13.940 1.950 1.00 44.91 209 GLY A CA 1
ATOM 1725 C C . GLY A 1 209 ? 11.932 14.526 1.714 1.00 44.91 209 GLY A C 1
ATOM 1726 O O . GLY A 1 209 ? 12.580 14.127 0.743 1.00 44.91 209 GLY A O 1
ATOM 1727 N N . THR A 1 210 ? 12.391 15.440 2.573 1.00 44.94 210 THR A N 1
ATOM 1728 C CA . THR A 1 210 ? 13.487 16.391 2.288 1.00 44.94 210 THR A CA 1
ATOM 1729 C C . THR A 1 210 ? 14.768 16.195 3.103 1.00 44.94 210 THR A C 1
ATOM 1731 O O . THR A 1 210 ? 15.661 17.031 3.034 1.00 44.94 210 THR A O 1
ATOM 1734 N N . GLU A 1 211 ? 14.935 15.085 3.820 1.00 45.91 211 GLU A N 1
ATOM 1735 C CA . GLU A 1 211 ? 16.177 14.818 4.558 1.00 45.91 211 GLU A CA 1
ATOM 1736 C C . GLU A 1 211 ? 17.097 13.855 3.797 1.00 45.91 211 GLU A C 1
ATOM 1738 O O . GLU A 1 211 ? 16.974 12.634 3.900 1.00 45.91 211 GLU A O 1
ATOM 1743 N N . SER A 1 212 ? 18.014 14.402 2.994 1.00 44.25 212 SER A N 1
ATOM 1744 C CA . SER A 1 212 ? 19.317 13.793 2.660 1.00 44.25 212 SER A CA 1
ATOM 1745 C C . SER A 1 212 ? 20.155 14.776 1.843 1.00 44.25 212 SER A C 1
ATO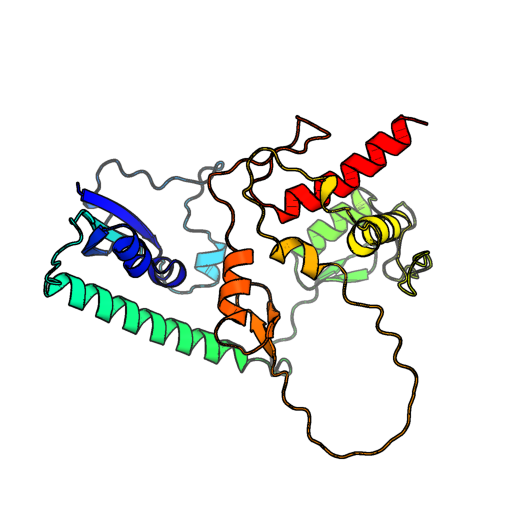M 1747 O O . SER A 1 212 ? 20.371 14.562 0.657 1.00 44.25 212 SER A O 1
ATOM 1749 N N . GLU A 1 213 ? 20.620 15.852 2.475 1.00 42.41 213 GLU A N 1
ATOM 1750 C CA . GLU A 1 213 ? 21.815 16.582 2.030 1.00 42.41 213 GLU A CA 1
ATOM 1751 C C . GLU A 1 213 ? 22.404 17.388 3.201 1.00 42.41 213 GLU A C 1
ATOM 1753 O O . GLU A 1 213 ? 22.559 18.603 3.164 1.00 42.41 213 GLU A O 1
ATOM 1758 N N . VAL A 1 214 ? 22.749 16.689 4.289 1.00 40.28 214 VAL A N 1
ATOM 1759 C CA . VAL A 1 214 ? 23.704 17.229 5.264 1.00 40.28 214 VAL A CA 1
ATOM 1760 C C . VAL A 1 214 ? 25.097 16.919 4.729 1.00 40.28 214 VAL A C 1
ATOM 1762 O O . VAL A 1 214 ? 25.580 15.790 4.828 1.00 40.28 214 VAL A O 1
ATOM 1765 N N . LYS A 1 215 ? 25.730 17.924 4.119 1.00 40.94 215 LYS A N 1
ATOM 1766 C CA . LYS A 1 215 ? 27.160 17.909 3.798 1.00 40.94 215 LYS A CA 1
ATOM 1767 C C . LYS A 1 215 ? 27.940 17.757 5.103 1.00 40.94 215 LYS A C 1
ATOM 1769 O O . LYS A 1 215 ? 28.057 18.700 5.877 1.00 40.94 215 LYS A O 1
ATOM 1774 N N . THR A 1 216 ? 28.447 16.558 5.363 1.00 34.97 216 THR A N 1
ATOM 1775 C CA . THR A 1 216 ? 29.370 16.305 6.471 1.00 34.97 216 THR A CA 1
ATOM 1776 C C . THR A 1 216 ? 30.774 16.666 5.999 1.00 34.97 216 THR A C 1
ATOM 1778 O O . THR A 1 216 ? 31.449 15.881 5.330 1.00 34.97 216 THR A O 1
ATOM 1781 N N . GLU A 1 217 ? 31.207 17.885 6.307 1.00 40.28 217 GLU A N 1
ATOM 1782 C CA . GLU A 1 217 ? 32.622 18.236 6.260 1.00 40.28 217 GLU A CA 1
ATOM 1783 C C . GLU A 1 217 ? 33.356 17.448 7.352 1.00 40.28 217 GLU A C 1
ATOM 1785 O O . GLU A 1 217 ? 32.956 17.408 8.517 1.00 40.28 217 GLU A O 1
ATOM 1790 N N . LYS A 1 218 ? 34.413 16.746 6.937 1.00 43.56 218 LYS A N 1
ATOM 1791 C CA . LYS A 1 218 ? 35.283 15.953 7.803 1.00 43.56 218 LYS A CA 1
ATOM 1792 C C . LYS A 1 218 ? 36.054 16.877 8.748 1.00 43.56 218 LYS A C 1
ATOM 1794 O O . LYS A 1 218 ? 37.153 17.308 8.416 1.00 43.56 218 LYS A O 1
ATOM 1799 N N . THR A 1 219 ? 35.525 17.094 9.945 1.00 38.81 219 THR A N 1
ATOM 1800 C CA . THR A 1 219 ? 36.314 17.589 11.078 1.00 38.81 219 THR A CA 1
ATOM 1801 C C . THR A 1 219 ? 36.644 16.413 11.985 1.00 38.81 219 THR A C 1
ATOM 1803 O O . THR A 1 219 ? 35.835 15.954 12.786 1.00 38.81 219 THR A O 1
ATOM 1806 N N . THR A 1 220 ? 37.860 15.895 11.829 1.00 43.72 220 THR A N 1
ATOM 1807 C CA . THR A 1 220 ? 38.521 14.996 12.776 1.00 43.72 220 THR A CA 1
ATOM 1808 C C . THR A 1 220 ? 38.718 15.712 14.108 1.00 43.72 220 THR A C 1
ATOM 1810 O O . THR A 1 220 ? 39.720 16.395 14.302 1.00 43.72 220 THR A O 1
ATOM 1813 N N . GLN A 1 221 ? 37.778 15.542 15.036 1.00 39.03 221 GLN A N 1
ATOM 1814 C CA . GLN A 1 221 ? 38.027 15.711 16.465 1.00 39.03 221 GLN A CA 1
ATOM 1815 C C . GLN A 1 221 ? 37.402 14.546 17.234 1.00 39.03 221 GLN A C 1
ATOM 1817 O O . GLN A 1 221 ? 36.190 14.391 17.343 1.00 39.03 221 GLN A O 1
ATOM 1822 N N . THR A 1 222 ? 38.290 13.697 17.737 1.00 45.06 222 THR A N 1
ATOM 1823 C CA . THR A 1 222 ? 38.055 12.622 18.696 1.00 45.06 222 THR A CA 1
ATOM 1824 C C . THR A 1 222 ? 37.489 13.180 19.999 1.00 45.06 222 THR A C 1
ATOM 1826 O O . THR A 1 222 ? 38.237 13.731 20.800 1.00 45.06 222 THR A O 1
ATOM 1829 N N . ASN A 1 223 ? 36.191 12.994 20.234 1.00 45.09 223 ASN A N 1
ATOM 1830 C CA . ASN A 1 223 ? 35.599 13.062 21.567 1.00 45.09 223 ASN A CA 1
ATOM 1831 C C . ASN A 1 223 ? 34.650 11.873 21.757 1.00 45.09 223 ASN A C 1
ATOM 1833 O O . ASN A 1 223 ? 33.570 11.812 21.177 1.00 45.09 223 ASN A O 1
ATOM 1837 N N . ASN A 1 224 ? 35.090 10.917 22.578 1.00 52.31 224 ASN A N 1
ATOM 1838 C CA . ASN A 1 224 ? 34.332 9.750 23.029 1.00 52.31 224 ASN A CA 1
ATOM 1839 C C . ASN A 1 224 ? 33.186 10.176 23.964 1.00 52.31 224 ASN A C 1
ATOM 1841 O O . ASN A 1 224 ? 33.295 10.074 25.186 1.00 52.31 224 ASN A O 1
ATOM 1845 N N . ARG A 1 225 ? 32.070 10.635 23.398 1.00 48.44 225 ARG A N 1
ATOM 1846 C CA . ARG A 1 225 ? 30.755 10.554 24.041 1.00 48.44 225 ARG A CA 1
ATOM 1847 C C . ARG A 1 225 ? 29.933 9.562 23.231 1.00 48.44 225 ARG A C 1
ATOM 1849 O O . ARG A 1 225 ? 29.735 9.752 22.039 1.00 48.44 225 ARG A O 1
ATOM 1856 N N . SER A 1 226 ? 29.535 8.460 23.860 1.00 52.25 226 SER A N 1
ATOM 1857 C CA . SER A 1 226 ? 28.694 7.427 23.257 1.00 52.25 226 SER A CA 1
ATOM 1858 C C . SER A 1 226 ? 27.300 7.996 22.987 1.00 52.25 226 SER A C 1
ATOM 1860 O O . SER A 1 226 ? 26.418 7.948 23.844 1.00 52.25 226 SER A O 1
ATOM 1862 N N . ASP A 1 227 ? 27.136 8.561 21.797 1.00 47.88 227 ASP A N 1
ATOM 1863 C CA . ASP A 1 227 ? 25.921 9.179 21.268 1.00 47.88 227 ASP A CA 1
ATOM 1864 C C . ASP A 1 227 ? 24.883 8.103 20.875 1.00 47.88 227 ASP A C 1
ATOM 1866 O O . ASP A 1 227 ? 24.485 7.950 19.724 1.00 47.88 227 ASP A O 1
ATOM 1870 N N . SER A 1 228 ? 24.475 7.282 21.850 1.00 57.97 228 SER A N 1
ATOM 1871 C CA . SER A 1 228 ? 23.417 6.264 21.697 1.00 57.97 228 SER A CA 1
ATOM 1872 C C . SER A 1 228 ? 22.000 6.847 21.828 1.00 57.97 228 SER A C 1
ATOM 1874 O O . SER A 1 228 ? 21.059 6.133 22.155 1.00 57.97 228 SER A O 1
ATOM 1876 N N . GLU A 1 229 ? 21.827 8.155 21.619 1.00 62.97 229 GLU A N 1
ATOM 1877 C CA . GLU A 1 229 ? 20.564 8.853 21.905 1.00 62.97 229 GLU A CA 1
ATOM 1878 C C . GLU A 1 229 ? 19.465 8.594 20.855 1.00 62.97 229 GLU A C 1
ATOM 1880 O O . GLU A 1 229 ? 18.280 8.822 21.109 1.00 62.97 229 GLU A O 1
ATOM 1885 N N . TYR A 1 230 ? 19.821 8.032 19.698 1.00 68.38 230 TYR A N 1
ATOM 1886 C CA . TYR A 1 230 ? 18.861 7.666 18.656 1.00 68.38 230 TYR A CA 1
ATOM 1887 C C . TYR A 1 230 ? 18.734 6.152 18.520 1.00 68.38 230 TYR A C 1
ATOM 1889 O O . TYR A 1 230 ? 19.181 5.541 17.549 1.00 68.38 230 TYR A O 1
ATOM 1897 N N . ASP A 1 231 ? 18.067 5.544 19.495 1.00 87.12 231 ASP A N 1
ATOM 1898 C CA . ASP A 1 231 ? 17.541 4.198 19.323 1.00 87.12 231 ASP A CA 1
ATOM 1899 C C . ASP A 1 231 ? 16.397 4.230 18.295 1.00 87.12 231 ASP A C 1
ATOM 1901 O O . ASP A 1 231 ? 15.418 4.969 18.441 1.00 87.12 231 ASP A O 1
ATOM 1905 N N . TYR A 1 232 ? 16.479 3.384 17.270 1.00 92.94 232 TYR A N 1
ATOM 1906 C CA . TYR A 1 232 ? 15.393 3.161 16.317 1.00 92.94 232 TYR A CA 1
ATOM 1907 C C . TYR A 1 232 ? 14.801 1.763 16.501 1.00 92.94 232 TYR A C 1
ATOM 1909 O O . TYR A 1 232 ? 15.518 0.791 16.735 1.00 92.94 232 TYR A O 1
ATOM 1917 N N . ILE A 1 233 ? 13.484 1.648 16.346 1.00 89.19 233 ILE A N 1
ATOM 1918 C CA . ILE A 1 233 ? 12.759 0.376 16.330 1.00 89.19 233 ILE A CA 1
ATOM 1919 C C . ILE A 1 233 ? 12.071 0.180 14.972 1.00 89.19 233 ILE A C 1
ATOM 1921 O O . ILE A 1 233 ? 11.418 1.100 14.475 1.00 89.19 233 ILE A O 1
ATOM 1925 N N . PRO A 1 234 ? 12.185 -0.998 14.335 1.00 85.38 234 PRO A N 1
ATOM 1926 C CA . PRO A 1 234 ? 11.494 -1.255 13.080 1.00 85.38 234 PRO A CA 1
ATOM 1927 C C . PRO A 1 234 ? 9.983 -1.382 13.319 1.00 85.38 234 PRO A C 1
ATOM 1929 O O . PRO A 1 234 ? 9.529 -2.159 14.165 1.00 85.38 234 PRO A O 1
ATOM 1932 N N . CYS A 1 235 ? 9.184 -0.645 12.547 1.00 88.50 235 CYS A N 1
ATOM 1933 C CA . CYS A 1 235 ? 7.736 -0.793 12.529 1.00 88.50 235 CYS A CA 1
ATOM 1934 C C . CYS A 1 235 ? 7.356 -2.201 12.060 1.00 88.50 235 CYS A C 1
ATOM 1936 O O . CYS A 1 235 ? 7.749 -2.648 10.984 1.00 88.50 235 CYS A O 1
ATOM 1938 N N . HIS A 1 236 ? 6.533 -2.892 12.843 1.00 77.19 236 HIS A N 1
ATOM 1939 C CA . HIS A 1 236 ? 6.077 -4.249 12.539 1.00 77.19 236 HIS A CA 1
ATOM 1940 C C . HIS A 1 236 ? 5.071 -4.317 11.375 1.00 77.19 236 HIS A C 1
ATOM 1942 O O . HIS A 1 236 ? 4.785 -5.408 10.891 1.00 77.19 236 HIS A O 1
ATOM 1948 N N . ILE A 1 237 ? 4.530 -3.175 10.932 1.00 74.31 237 ILE A N 1
ATOM 1949 C CA . ILE A 1 237 ? 3.591 -3.095 9.804 1.00 74.31 237 ILE A CA 1
ATOM 1950 C C . ILE A 1 237 ? 4.329 -2.841 8.488 1.00 74.31 237 ILE A C 1
ATOM 1952 O O . ILE A 1 237 ? 4.102 -3.556 7.516 1.00 74.31 237 ILE A O 1
ATOM 1956 N N . CYS A 1 238 ? 5.194 -1.823 8.437 1.00 79.12 238 CYS A N 1
ATOM 1957 C CA . CYS A 1 238 ? 5.817 -1.368 7.187 1.00 79.12 238 CYS A CA 1
ATOM 1958 C C . CYS A 1 238 ? 7.339 -1.596 7.114 1.00 79.12 238 CYS A C 1
ATOM 1960 O O . CYS A 1 238 ? 7.932 -1.389 6.058 1.00 79.12 238 CYS A O 1
ATOM 1962 N N . GLY A 1 239 ? 7.983 -1.993 8.218 1.00 80.19 239 GLY A N 1
ATOM 1963 C CA . GLY A 1 239 ? 9.427 -2.230 8.298 1.00 80.19 239 GLY A CA 1
ATOM 1964 C C . GLY A 1 239 ? 10.302 -0.973 8.382 1.00 80.19 239 GLY A C 1
ATOM 1965 O O . GLY A 1 239 ? 11.520 -1.107 8.467 1.00 80.19 239 GLY A O 1
ATOM 1966 N N . GLN A 1 240 ? 9.730 0.237 8.364 1.00 86.06 240 GLN A N 1
ATOM 1967 C CA . GLN A 1 240 ? 10.506 1.474 8.508 1.00 86.06 240 GLN A CA 1
ATOM 1968 C C . GLN A 1 240 ? 11.071 1.611 9.926 1.00 86.06 240 GLN A C 1
ATOM 1970 O O . GLN A 1 240 ? 10.406 1.257 10.897 1.00 86.06 240 GLN A O 1
ATOM 1975 N N . ALA A 1 241 ? 12.295 2.126 10.039 1.00 90.62 241 ALA A N 1
ATOM 1976 C CA . ALA A 1 241 ? 12.903 2.470 11.317 1.00 90.62 241 ALA A CA 1
ATOM 1977 C C . ALA A 1 241 ? 12.209 3.714 11.890 1.00 90.62 241 ALA A C 1
ATOM 1979 O O . ALA A 1 241 ? 12.162 4.755 11.238 1.00 90.62 241 ALA A O 1
ATOM 1980 N N . VAL A 1 242 ? 11.655 3.594 13.093 1.00 93.06 242 VAL A N 1
ATOM 1981 C CA . VAL A 1 242 ? 10.957 4.668 13.803 1.00 93.06 242 VAL A CA 1
ATOM 1982 C C . VAL A 1 242 ? 11.744 5.001 15.062 1.00 93.06 242 VAL A C 1
ATOM 1984 O O . VAL A 1 242 ? 12.264 4.097 15.713 1.00 93.06 242 VAL A O 1
ATOM 1987 N N . VAL A 1 243 ? 11.840 6.282 15.413 1.00 91.62 243 VAL A N 1
ATOM 1988 C CA . VAL A 1 243 ? 12.510 6.715 16.646 1.00 91.62 243 VAL A CA 1
ATOM 1989 C C . VAL A 1 243 ? 11.849 6.031 17.848 1.00 91.62 243 VAL A C 1
ATOM 1991 O O . VAL A 1 243 ? 10.623 6.053 17.984 1.00 91.62 243 VAL A O 1
ATOM 1994 N N . LYS A 1 244 ? 12.650 5.427 18.731 1.00 87.94 244 LYS A N 1
ATOM 1995 C CA . LYS A 1 244 ? 12.211 4.739 19.955 1.00 87.94 244 LYS A CA 1
ATOM 1996 C C . LYS A 1 244 ? 11.821 5.755 21.039 1.00 87.94 244 LYS A C 1
ATOM 1998 O O . LYS A 1 244 ? 12.410 5.820 22.109 1.00 87.94 244 LYS A O 1
ATOM 2003 N N . ARG A 1 245 ? 10.815 6.576 20.742 1.00 88.94 245 ARG A N 1
ATOM 2004 C CA . ARG A 1 245 ? 10.101 7.435 21.696 1.00 88.94 245 ARG A CA 1
ATOM 2005 C C . ARG A 1 245 ? 8.662 6.943 21.798 1.00 88.94 245 ARG A C 1
ATOM 2007 O O . ARG A 1 245 ? 8.126 6.421 20.821 1.00 88.94 245 ARG A O 1
ATOM 2014 N N . GLU A 1 246 ? 8.024 7.133 22.951 1.00 76.44 246 GLU A N 1
ATOM 2015 C CA . GLU A 1 246 ? 6.645 6.672 23.202 1.00 76.44 246 GLU A CA 1
ATOM 2016 C C . GLU A 1 246 ? 5.641 7.182 22.151 1.00 76.44 246 GLU A C 1
ATOM 2018 O O . GLU A 1 246 ? 4.727 6.463 21.746 1.00 76.44 246 GLU A O 1
ATOM 2023 N N . TRP A 1 247 ? 5.856 8.393 21.632 1.00 86.50 247 TRP A N 1
ATOM 2024 C CA . TRP A 1 247 ? 5.024 8.981 20.583 1.00 86.50 247 TRP A CA 1
ATOM 2025 C C . TRP A 1 247 ? 5.440 8.584 19.157 1.00 86.50 247 TRP A C 1
ATOM 2027 O O . TRP A 1 247 ? 4.606 8.622 18.256 1.00 86.50 247 TRP A O 1
ATOM 2037 N N . GLY A 1 248 ? 6.691 8.166 18.932 1.00 91.12 248 GLY A N 1
ATOM 2038 C CA . GLY A 1 248 ? 7.242 7.946 17.589 1.00 91.12 248 GLY A CA 1
ATOM 2039 C C . GLY A 1 248 ? 6.511 6.843 16.823 1.00 91.12 248 GLY A C 1
ATOM 2040 O O . GLY A 1 248 ? 6.078 7.046 15.688 1.00 91.12 248 GLY A O 1
ATOM 2041 N N . MET A 1 249 ? 6.304 5.685 17.461 1.00 92.06 249 MET A N 1
ATOM 2042 C CA . MET A 1 249 ? 5.544 4.582 16.857 1.00 92.06 249 MET A CA 1
ATOM 2043 C C . MET A 1 249 ? 4.065 4.940 16.685 1.00 92.06 249 MET A C 1
ATOM 2045 O O . MET A 1 249 ? 3.472 4.584 15.675 1.00 92.06 249 MET A O 1
ATOM 2049 N N . SER A 1 250 ? 3.472 5.671 17.630 1.00 85.00 250 SER A N 1
ATOM 2050 C CA . SER A 1 250 ? 2.065 6.080 17.558 1.00 85.00 250 SER A CA 1
ATOM 2051 C C . SER A 1 250 ? 1.805 7.028 16.385 1.00 85.00 250 SER A C 1
ATOM 2053 O O . SER A 1 250 ? 0.904 6.763 15.592 1.00 85.00 250 SER A O 1
ATOM 2055 N N . LEU A 1 251 ? 2.646 8.054 16.206 1.00 87.94 251 LEU A N 1
ATOM 2056 C CA . LEU A 1 251 ? 2.578 8.979 15.069 1.00 87.94 251 LEU A CA 1
ATOM 2057 C C . LEU A 1 251 ? 2.810 8.244 13.740 1.00 87.94 251 LEU A C 1
ATOM 2059 O O . LEU A 1 251 ? 2.093 8.438 12.757 1.00 87.94 251 LEU A O 1
ATOM 2063 N N . HIS A 1 252 ? 3.779 7.329 13.716 1.00 90.56 252 HIS A N 1
ATOM 2064 C CA . HIS A 1 252 ? 4.022 6.491 12.550 1.00 90.56 252 HIS A CA 1
ATOM 2065 C C . HIS A 1 252 ? 2.809 5.608 12.201 1.00 90.56 252 HIS A C 1
ATOM 2067 O O . HIS A 1 252 ? 2.422 5.506 11.042 1.00 90.56 252 HIS A O 1
ATOM 2073 N N . LEU A 1 253 ? 2.162 4.986 13.187 1.00 85.75 253 LEU A N 1
ATOM 2074 C CA . LEU A 1 253 ? 0.961 4.183 12.954 1.00 85.75 253 LEU A CA 1
ATOM 2075 C C . LEU A 1 253 ? -0.239 5.040 12.541 1.00 85.75 253 LEU A C 1
ATOM 2077 O O . LEU A 1 253 ? -1.065 4.586 11.755 1.00 85.75 253 LEU A O 1
ATOM 2081 N N . GLU A 1 254 ? -0.336 6.269 13.041 1.00 82.50 254 GLU A N 1
ATOM 2082 C CA . GLU A 1 254 ? -1.375 7.218 12.653 1.00 82.50 254 GLU A CA 1
ATOM 2083 C C . GLU A 1 254 ? -1.229 7.670 11.201 1.00 82.50 254 GLU A C 1
ATOM 2085 O O . GLU A 1 254 ? -2.205 7.631 10.457 1.00 82.50 254 GLU A O 1
ATOM 2090 N N . THR A 1 255 ? -0.006 7.960 10.756 1.00 79.94 255 THR A N 1
ATOM 2091 C CA . THR A 1 255 ? 0.281 8.252 9.340 1.00 79.94 255 THR A CA 1
ATOM 2092 C C . THR A 1 255 ? 0.050 7.053 8.410 1.00 79.94 255 THR A C 1
ATOM 2094 O O . THR A 1 255 ? -0.132 7.238 7.207 1.00 79.94 255 THR A O 1
ATOM 2097 N N . LEU A 1 256 ? 0.017 5.826 8.947 1.00 76.00 256 LEU A N 1
ATOM 2098 C CA . LEU A 1 256 ? -0.350 4.611 8.212 1.00 76.00 256 LEU A CA 1
ATOM 2099 C C . LEU A 1 256 ? -1.858 4.322 8.195 1.00 76.00 256 LEU A C 1
ATOM 2101 O O . LEU A 1 256 ? -2.276 3.410 7.474 1.00 76.00 256 LEU A O 1
ATOM 2105 N N . LYS A 1 257 ? -2.686 5.031 8.976 1.00 75.69 257 LYS A N 1
ATOM 2106 C CA . LYS A 1 257 ? -4.137 4.821 8.933 1.00 75.69 257 LYS A CA 1
ATOM 2107 C C . LYS A 1 257 ? -4.656 5.289 7.567 1.00 75.69 257 LYS A C 1
ATOM 2109 O O . LYS A 1 257 ? -4.460 6.453 7.219 1.00 75.69 257 LYS A O 1
ATOM 2114 N N . PRO A 1 258 ? -5.331 4.425 6.788 1.00 63.09 258 PRO A N 1
ATOM 2115 C CA . PRO A 1 258 ? -6.025 4.889 5.596 1.00 63.09 258 PRO A CA 1
ATOM 2116 C C . PRO A 1 258 ? -7.071 5.924 6.022 1.00 63.09 258 PRO A C 1
ATOM 2118 O O . PRO A 1 258 ? -7.774 5.717 7.013 1.00 63.09 258 PRO A O 1
ATOM 2121 N N . ALA A 1 259 ? -7.175 7.032 5.289 1.00 65.31 259 ALA A N 1
ATOM 2122 C CA . ALA A 1 259 ? -8.211 8.037 5.505 1.00 65.31 259 ALA A CA 1
ATOM 2123 C C . ALA A 1 259 ? -9.547 7.480 4.985 1.00 65.31 259 ALA A C 1
ATOM 2125 O O . ALA A 1 259 ? -10.029 7.820 3.907 1.00 65.31 259 ALA A O 1
ATOM 2126 N N . VAL A 1 260 ? -10.113 6.519 5.716 1.00 65.12 260 VAL A N 1
ATOM 2127 C CA . VAL A 1 260 ? -11.350 5.848 5.315 1.00 65.12 260 VAL A CA 1
ATOM 2128 C C . VAL A 1 260 ? -12.496 6.854 5.411 1.00 65.12 260 VAL A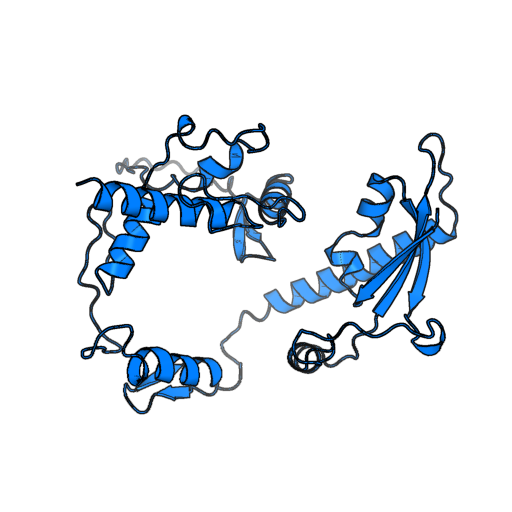 C 1
ATOM 2130 O O . VAL A 1 260 ? -12.787 7.354 6.492 1.00 65.12 260 VAL A O 1
ATOM 2133 N N . GLY A 1 261 ? -13.152 7.135 4.283 1.00 69.25 261 GLY A N 1
ATOM 2134 C CA . GLY A 1 261 ? -14.330 8.010 4.215 1.00 69.25 261 GLY A CA 1
ATOM 2135 C C . GLY A 1 261 ? -14.091 9.395 3.607 1.00 69.25 261 GLY A C 1
ATOM 2136 O O . GLY A 1 261 ? -15.064 10.095 3.354 1.00 69.25 261 GLY A O 1
ATOM 2137 N N . LEU A 1 262 ? -12.844 9.768 3.307 1.00 78.44 262 LEU A N 1
ATOM 2138 C CA . LEU A 1 262 ? -12.512 11.002 2.589 1.00 78.44 262 LEU A CA 1
ATOM 2139 C C . LEU A 1 262 ? -11.961 10.635 1.207 1.00 78.44 262 LEU A C 1
ATOM 2141 O O . LEU A 1 262 ? -10.817 10.200 1.079 1.00 78.44 262 LEU A O 1
ATOM 2145 N N . GLN A 1 263 ? -12.791 10.762 0.170 1.00 83.44 263 GLN A N 1
ATOM 2146 C CA . GLN A 1 263 ? -12.300 10.718 -1.206 1.00 83.44 263 GLN A CA 1
ATOM 2147 C C . GLN A 1 263 ? -11.595 12.042 -1.492 1.00 83.44 263 GLN A C 1
ATOM 2149 O O . GLN A 1 263 ? -12.210 13.100 -1.432 1.00 83.44 263 GLN A O 1
ATOM 2154 N N . MET A 1 264 ? -10.297 11.977 -1.766 1.00 88.38 264 MET A N 1
ATOM 2155 C CA . MET A 1 264 ? -9.514 13.137 -2.176 1.00 88.38 264 MET A CA 1
ATOM 2156 C C . MET A 1 264 ? -9.335 13.111 -3.689 1.00 88.38 264 MET A C 1
ATOM 2158 O O . MET A 1 264 ? -8.954 12.083 -4.247 1.00 88.38 264 MET A O 1
ATOM 2162 N N . GLU A 1 265 ? -9.557 14.235 -4.355 1.00 93.12 265 GLU A N 1
ATOM 2163 C CA . GLU A 1 265 ? -9.410 14.355 -5.806 1.00 93.12 265 GLU A CA 1
ATOM 2164 C C . GLU A 1 265 ? -8.187 15.203 -6.154 1.00 93.12 265 GLU A C 1
ATOM 2166 O O . GLU A 1 265 ? -7.808 16.122 -5.424 1.00 93.12 265 GLU A O 1
ATOM 2171 N N . CYS A 1 266 ? -7.533 14.885 -7.269 1.00 93.38 266 CYS A N 1
ATOM 2172 C CA . CYS A 1 266 ? -6.443 15.716 -7.767 1.00 93.38 266 CYS A CA 1
ATOM 2173 C C . CYS A 1 266 ? -7.007 17.041 -8.310 1.00 93.38 266 CYS A C 1
ATOM 2175 O O . CYS A 1 266 ? -7.853 17.009 -9.202 1.00 93.38 266 CYS A O 1
ATOM 2177 N N . PRO A 1 267 ? -6.504 18.216 -7.884 1.00 92.00 267 PRO A N 1
ATOM 2178 C CA . PRO A 1 267 ? -7.025 19.498 -8.366 1.00 92.00 267 PRO A CA 1
ATOM 2179 C C . PRO A 1 267 ? -6.731 19.746 -9.856 1.00 92.00 267 PRO A C 1
ATOM 2181 O O . PRO A 1 267 ? -7.380 20.577 -10.485 1.00 92.00 267 PRO A O 1
ATOM 2184 N N . LEU A 1 268 ? -5.758 19.029 -10.431 1.00 93.50 268 LEU A N 1
ATOM 2185 C CA . LEU A 1 268 ? -5.350 19.178 -11.830 1.00 93.50 268 LEU A CA 1
ATOM 2186 C C . LEU A 1 268 ? -6.069 18.216 -12.778 1.00 93.50 268 LEU A C 1
ATOM 2188 O O . LEU A 1 268 ? -6.255 18.553 -13.945 1.00 93.50 268 LEU A O 1
ATOM 2192 N N . CYS A 1 269 ? -6.461 17.028 -12.308 1.00 92.25 269 CYS A N 1
ATOM 2193 C CA . CYS A 1 269 ? -7.273 16.110 -13.098 1.00 92.25 269 CYS A CA 1
ATOM 2194 C C . CYS A 1 269 ? -8.426 15.578 -12.244 1.00 92.25 269 CYS A C 1
ATOM 2196 O O . CYS A 1 269 ? -8.232 14.875 -11.254 1.00 92.25 269 CYS A O 1
ATOM 2198 N N . LYS A 1 270 ? -9.650 15.935 -12.637 1.00 88.69 270 LYS A N 1
ATOM 2199 C CA . LYS A 1 270 ? -10.878 15.560 -11.922 1.00 88.69 270 LYS A CA 1
ATOM 2200 C C . LYS A 1 270 ? -11.216 14.069 -12.049 1.00 88.69 270 LYS A C 1
ATOM 2202 O O . LYS A 1 270 ? -12.142 13.587 -11.416 1.00 88.69 270 LYS A O 1
ATOM 2207 N N . ASP A 1 271 ? -10.452 13.330 -12.851 1.00 92.19 271 ASP A N 1
ATOM 2208 C CA . ASP A 1 271 ? -10.744 11.937 -13.197 1.00 92.19 271 ASP A CA 1
ATOM 2209 C C . ASP A 1 271 ? -10.168 10.926 -12.193 1.00 92.19 271 ASP A C 1
ATOM 2211 O O . ASP A 1 271 ? -10.389 9.722 -12.321 1.00 92.19 271 ASP A O 1
ATOM 2215 N N . SER A 1 272 ? -9.371 11.380 -11.220 1.00 93.38 272 SER A N 1
ATOM 2216 C CA . SER A 1 272 ? -8.679 10.504 -10.272 1.00 93.38 272 SER A CA 1
ATOM 2217 C C . SER A 1 272 ? -9.023 10.850 -8.824 1.00 93.38 272 SER A C 1
ATOM 2219 O O . SER A 1 272 ? -8.657 11.915 -8.327 1.00 93.38 272 SER A O 1
ATOM 2221 N N . SER A 1 273 ? -9.661 9.899 -8.134 1.00 92.00 273 SER A N 1
ATOM 2222 C CA . SER A 1 273 ? -9.948 9.945 -6.696 1.00 92.00 273 SER A CA 1
ATOM 2223 C C . SER A 1 273 ? -9.036 8.994 -5.913 1.00 92.00 273 SER A C 1
ATOM 2225 O O . SER A 1 273 ? -8.792 7.863 -6.344 1.00 92.00 273 SER A O 1
ATOM 2227 N N . PHE A 1 274 ? -8.600 9.405 -4.727 1.00 89.06 274 PHE A N 1
ATOM 2228 C CA . PHE A 1 274 ? -7.677 8.679 -3.863 1.00 89.06 274 PHE A CA 1
ATOM 2229 C C . PHE A 1 274 ? -8.239 8.562 -2.445 1.00 89.06 274 PHE A C 1
ATOM 2231 O O . PHE A 1 274 ? -8.824 9.499 -1.914 1.00 89.06 274 PHE A O 1
ATOM 2238 N N . ILE A 1 275 ? -8.013 7.408 -1.817 1.00 86.31 275 ILE A N 1
ATOM 2239 C CA . ILE A 1 275 ? -8.348 7.145 -0.404 1.00 86.31 275 ILE A CA 1
ATOM 2240 C C . ILE A 1 275 ? -7.143 7.333 0.535 1.00 86.31 275 ILE A C 1
ATOM 2242 O O . ILE A 1 275 ? -7.267 7.252 1.753 1.00 86.31 275 ILE A O 1
ATOM 2246 N N . GLU A 1 276 ? -5.954 7.560 -0.032 1.00 82.88 276 GLU A N 1
ATOM 2247 C CA . GLU A 1 276 ? -4.701 7.752 0.697 1.00 82.88 276 GLU A CA 1
ATOM 2248 C C . GLU A 1 276 ? -4.026 9.047 0.248 1.00 82.88 276 GLU A C 1
ATOM 2250 O O . GLU A 1 276 ? -3.782 9.251 -0.944 1.00 82.88 276 GLU A O 1
ATOM 2255 N N . SER A 1 277 ? -3.662 9.894 1.215 1.00 81.88 277 SER A N 1
ATOM 2256 C CA . SER A 1 277 ? -3.021 11.187 0.950 1.00 81.88 277 SER A CA 1
ATOM 2257 C C . SER A 1 277 ? -1.707 10.999 0.183 1.00 81.88 277 SER A C 1
ATOM 2259 O O . SER A 1 277 ? -1.461 11.650 -0.829 1.00 81.88 277 SER A O 1
ATOM 2261 N N . ARG A 1 278 ? -0.898 9.996 0.551 1.00 81.81 278 ARG A N 1
ATOM 2262 C CA . ARG A 1 278 ? 0.354 9.678 -0.154 1.00 81.81 278 ARG A CA 1
ATOM 2263 C C . ARG A 1 278 ? 0.148 9.384 -1.645 1.00 81.81 278 ARG A C 1
ATOM 2265 O O . ARG A 1 278 ? 0.965 9.813 -2.460 1.00 81.81 278 ARG A O 1
ATOM 2272 N N . ALA A 1 279 ? -0.912 8.656 -1.996 1.00 87.50 279 ALA A N 1
ATOM 2273 C CA . ALA A 1 279 ? -1.223 8.325 -3.383 1.00 87.50 279 ALA A CA 1
ATOM 2274 C C . ALA A 1 279 ? -1.646 9.575 -4.170 1.00 87.50 279 ALA A C 1
ATOM 2276 O O . ALA A 1 279 ? -1.137 9.793 -5.271 1.00 87.50 279 ALA A O 1
ATOM 2277 N N . LEU A 1 280 ? -2.486 10.429 -3.567 1.00 90.00 280 LEU A N 1
ATOM 2278 C CA . LEU A 1 280 ? -2.859 11.734 -4.121 1.00 90.00 280 LEU A CA 1
ATOM 2279 C C . LEU A 1 280 ? -1.620 12.594 -4.389 1.00 90.00 280 LEU A C 1
ATOM 2281 O O . LEU A 1 280 ? -1.442 13.081 -5.501 1.00 90.00 280 LEU A O 1
ATOM 2285 N N . PHE A 1 281 ? -0.738 12.744 -3.399 1.00 87.38 281 PHE A N 1
ATOM 2286 C CA . PHE A 1 281 ? 0.475 13.556 -3.519 1.00 87.38 281 PHE A CA 1
ATOM 2287 C C . PHE A 1 281 ? 1.393 13.061 -4.639 1.00 87.38 281 PHE A C 1
ATOM 2289 O O . PHE A 1 281 ? 1.889 13.861 -5.433 1.00 87.38 281 PHE A O 1
ATOM 2296 N N . GLN A 1 282 ? 1.621 11.747 -4.730 1.00 88.62 282 GLN A N 1
ATOM 2297 C CA . GLN A 1 282 ? 2.425 11.178 -5.813 1.00 88.62 282 GLN A CA 1
ATOM 2298 C C . GLN A 1 282 ? 1.793 11.467 -7.172 1.00 88.62 282 GLN A C 1
ATOM 2300 O O . GLN A 1 282 ? 2.472 11.965 -8.069 1.00 88.62 282 GLN A O 1
ATOM 2305 N N . HIS A 1 283 ? 0.493 11.215 -7.314 1.00 93.31 283 HIS A N 1
ATOM 2306 C CA . HIS A 1 283 ? -0.228 11.505 -8.542 1.00 93.31 283 HIS A CA 1
ATOM 2307 C C . HIS A 1 283 ? -0.167 12.997 -8.911 1.00 93.31 283 HIS A C 1
ATOM 2309 O O . HIS A 1 283 ? 0.145 13.318 -10.055 1.00 93.31 283 HIS A O 1
ATOM 2315 N N . TYR A 1 284 ? -0.395 13.901 -7.955 1.00 93.44 284 TYR A N 1
ATOM 2316 C CA . TYR A 1 284 ? -0.351 15.349 -8.163 1.00 93.44 284 TYR A CA 1
ATOM 2317 C C . TYR A 1 284 ? 1.003 15.801 -8.724 1.00 93.44 284 TYR A C 1
ATOM 2319 O O . TYR A 1 284 ? 1.037 16.527 -9.718 1.00 93.44 284 TYR A O 1
ATOM 2327 N N . LYS A 1 285 ? 2.123 15.297 -8.176 1.00 91.50 285 LYS A N 1
ATOM 2328 C CA . LYS A 1 285 ? 3.472 15.592 -8.699 1.00 91.50 285 LYS A CA 1
ATOM 2329 C C . LYS A 1 285 ? 3.604 15.231 -10.181 1.00 91.50 285 LYS A C 1
ATOM 2331 O O . LYS A 1 285 ? 4.104 16.034 -10.969 1.00 91.50 285 LYS A O 1
ATOM 2336 N N . PHE A 1 286 ? 3.131 14.046 -10.572 1.00 92.81 286 PHE A N 1
ATOM 2337 C CA . PHE A 1 286 ? 3.156 13.608 -11.969 1.00 92.81 286 PHE A CA 1
ATOM 2338 C C . PHE A 1 286 ? 2.194 14.408 -12.853 1.00 92.81 286 PHE A C 1
ATOM 2340 O O . PHE A 1 286 ? 2.557 14.788 -13.966 1.00 92.81 286 PHE A O 1
ATOM 2347 N N . CYS A 1 287 ? 0.987 14.685 -12.362 1.00 94.25 287 CYS A N 1
ATOM 2348 C CA . CYS A 1 287 ? -0.025 15.438 -13.092 1.00 94.25 287 CYS A CA 1
ATOM 2349 C C . CYS A 1 287 ? 0.465 16.859 -13.399 1.00 94.25 287 CYS A C 1
ATOM 2351 O O . CYS A 1 287 ? 0.397 17.292 -14.545 1.00 94.25 287 CYS A O 1
ATOM 2353 N N . ARG A 1 288 ? 1.075 17.538 -12.417 1.00 92.75 288 ARG A N 1
ATOM 2354 C CA . ARG A 1 288 ? 1.645 18.887 -12.564 1.00 92.75 288 ARG A CA 1
ATOM 2355 C C . ARG A 1 288 ? 2.679 18.965 -13.682 1.00 92.75 288 ARG A C 1
ATOM 2357 O O . ARG A 1 288 ? 2.663 19.903 -14.475 1.00 92.75 288 ARG A O 1
ATOM 2364 N N . LEU A 1 289 ? 3.576 17.982 -13.761 1.00 90.56 289 LEU A N 1
ATOM 2365 C CA . LEU A 1 289 ? 4.605 17.940 -14.803 1.00 90.56 289 LEU A CA 1
ATOM 2366 C C . LEU A 1 289 ? 4.012 17.697 -16.192 1.00 90.56 289 LEU A C 1
ATOM 2368 O O . LEU A 1 289 ? 4.451 18.330 -17.147 1.00 90.56 289 LEU A O 1
ATOM 2372 N N . LYS A 1 290 ? 2.989 16.839 -16.303 1.00 91.56 290 LYS A N 1
ATOM 2373 C CA . LYS A 1 290 ? 2.276 16.626 -17.570 1.00 91.56 290 LYS A CA 1
ATOM 2374 C C . LYS A 1 290 ? 1.549 17.886 -18.035 1.00 91.56 290 LYS A C 1
ATOM 2376 O O . LYS A 1 290 ? 1.669 18.246 -19.199 1.00 91.56 290 LYS A O 1
ATOM 2381 N N . THR A 1 291 ? 0.852 18.584 -17.137 1.00 91.25 291 THR A N 1
ATOM 2382 C CA . THR A 1 291 ? 0.163 19.838 -17.476 1.00 91.25 291 THR A CA 1
ATOM 2383 C C . THR A 1 291 ? 1.150 20.907 -17.943 1.00 91.25 291 THR A C 1
ATOM 2385 O O . THR A 1 291 ? 0.888 21.567 -18.942 1.00 91.25 291 THR A O 1
ATOM 2388 N N . LYS A 1 292 ? 2.315 21.036 -17.285 1.00 89.50 292 LYS A N 1
ATOM 2389 C CA . LYS A 1 292 ? 3.380 21.957 -17.721 1.00 89.50 292 LYS A CA 1
ATOM 2390 C C . LYS A 1 292 ? 3.946 21.587 -19.095 1.00 89.50 292 LYS A C 1
ATOM 2392 O O . LYS A 1 292 ? 4.164 22.480 -19.900 1.00 89.50 292 LYS A O 1
ATOM 2397 N N . ALA A 1 293 ? 4.153 20.299 -19.372 1.00 89.25 293 ALA A N 1
ATOM 2398 C CA . ALA A 1 293 ? 4.650 19.841 -20.670 1.00 89.25 293 ALA A CA 1
ATOM 2399 C C . ALA A 1 293 ? 3.654 20.087 -21.818 1.00 89.25 293 ALA A C 1
ATOM 2401 O O . ALA A 1 293 ? 4.085 20.337 -22.932 1.00 89.25 293 ALA A O 1
ATOM 2402 N N . ASN A 1 294 ? 2.346 20.039 -21.545 1.00 89.12 294 ASN A N 1
ATOM 2403 C CA . ASN A 1 294 ? 1.299 20.307 -22.539 1.00 89.12 294 ASN A CA 1
ATOM 2404 C C . ASN A 1 294 ? 1.036 21.806 -22.774 1.00 89.12 294 ASN A C 1
ATOM 2406 O O . ASN A 1 294 ? 0.317 22.152 -23.706 1.00 89.12 294 ASN A O 1
ATOM 2410 N N . ALA A 1 295 ? 1.532 22.679 -21.894 1.00 85.81 295 ALA A N 1
ATOM 2411 C CA . ALA A 1 295 ? 1.345 24.127 -21.990 1.00 85.81 295 ALA A CA 1
ATOM 2412 C C . ALA A 1 295 ? 2.430 24.830 -22.830 1.00 85.81 295 ALA A C 1
ATOM 2414 O O . ALA A 1 295 ? 2.310 26.029 -23.074 1.00 85.81 295 ALA A O 1
ATOM 2415 N N . ILE A 1 296 ? 3.482 24.102 -23.220 1.00 76.56 296 ILE A N 1
ATOM 2416 C CA . ILE A 1 296 ? 4.602 24.559 -24.058 1.00 76.56 296 ILE A CA 1
ATOM 2417 C C . ILE A 1 296 ? 4.365 24.069 -25.484 1.00 76.56 296 ILE A C 1
ATOM 2419 O O . ILE A 1 296 ? 4.559 24.881 -26.412 1.00 76.56 296 ILE A O 1
#

Secondary structure (DSSP, 8-state):
--EEEEEETTHHHHTTHHHHHHHTTEEEEEEEE--GGGSTT------TTS--SS-HHHHHH-SS---EEEEEEEE--TT-----HHHHHHHHHHHHHHHHHHHHHHHHTT---GGGS-----EE-TTT--EESSHHHHHHHIIIIIIS-TT-TT--TT----EEETTEEEEESSHHHHHHHIIIII-PPPGGGG--TTS---GGGSGGG----------------------EEE-TTT--EEESSHHHHHHHHHHTS--TT--EE-SS-TT-EESSHHHHHHHHHHHHHHHHHHT-

Sequence (296 aa):
MNKLMFLVKGQHVRWDVINQGLKNNFKPIIMENFMENLYPGYEVKRNKYGRSFKNTSTIKNHQNDMSSLVFRFDWFESEQCDFSEVTQQIISYVKEEKKILDATSNNTRNLADKSKLPVEQVFICDICQRPLSSERGLKNHIHMAHVLKKFGEDWAFYRPKNVECPNCSKMFKSKEDCWQHVVNRHTVLEKDELTIVDGILNEDILANGTESEVKTEKTTQTNNRSDSEYDYIPCHICGQAVVKREWGMSLHLETLKPAVGLQMECPLCKDSSFIESRALFQHYKFCRLKTKANAI

Organism: NCBI:txid447962

InterPro domains:
  IPR013087 Zinc finger C2H2-type [PS00028] (125-146)
  IPR013087 Zinc finger C2H2-type [PS00028] (165-186)
  IPR013087 Zinc finger C2H2-type [PS50157] (123-151)
  IPR013087 Zinc finger C2H2-type [SM00355] (123-146)
  IPR013087 Zinc finger C2H2-type [SM00355] (163-186)
  IPR039149 Zinc finger protein 800 [PTHR21020] (58-240)

pLDDT: mean 80.11, std 16.56, range [34.97, 97.75]

Radius of gyration: 25.7 Å; chains: 1; bounding box: 69×53×63 Å